Protein AF-A0A969KAF2-F1 (afdb_monomer)

Sequence (336 aa):
MNLVQVQRLNNHKRRHAHVAPFLGKLGWVDHARLDTVAAVAASTLPPSPGPTLVVGLAEASLILAWQLSTHLLPMPDLCFTTREKGRHYQAYPFQEPHSHGPAHWVAVAPGRTYDRIVIIEDEVTTGTTITNLSLVLRDHANRFDILTLMDMRSKEHRATMEQIYAAHGLTMTFSALSHLPSPPAFFPPRCDGRRCLALDQTPNPHQRPPDAYAQVFRTLSHLWQRQRVGALYMIGECVDVPMAFCSSLCLEHRPPIQHVTLSPWVVDGLGVRTRVDFINHRNGVAGDPYYLYNWNHPASTQAVIVSDTSTCAVAEQVRLFLQEHEVEVTVLEVPL

Radius of gyration: 19.1 Å; Cα contacts (8 Å, |Δi|>4): 668; chains: 1; bounding box: 43×43×50 Å

Structure (mmCIF, N/CA/C/O backbone):
data_AF-A0A969KAF2-F1
#
_entry.id   AF-A0A969KAF2-F1
#
loop_
_atom_site.group_PDB
_atom_site.id
_atom_site.type_symbol
_atom_site.label_atom_id
_atom_site.label_alt_id
_atom_site.label_comp_id
_atom_site.label_asym_id
_atom_site.label_entity_id
_atom_site.label_seq_id
_atom_site.pdbx_PDB_ins_code
_atom_site.Cartn_x
_atom_site.Cartn_y
_atom_site.Cartn_z
_atom_site.occupancy
_atom_site.B_iso_or_equiv
_atom_site.auth_seq_id
_atom_site.auth_comp_id
_atom_site.auth_asym_id
_atom_site.auth_atom_id
_atom_site.pdbx_PDB_model_num
ATOM 1 N N . MET A 1 1 ? 11.046 13.081 9.896 1.00 74.38 1 MET A N 1
ATOM 2 C CA . MET A 1 1 ? 10.804 12.237 8.699 1.00 74.38 1 MET A CA 1
ATOM 3 C C . MET A 1 1 ? 10.751 13.124 7.457 1.00 74.38 1 MET A C 1
ATOM 5 O O . MET A 1 1 ? 9.949 14.044 7.449 1.00 74.38 1 MET A O 1
ATOM 9 N N . ASN A 1 2 ? 11.581 12.888 6.431 1.00 81.00 2 ASN A N 1
ATOM 10 C CA . ASN A 1 2 ? 11.577 13.724 5.216 1.00 81.00 2 ASN A CA 1
ATOM 11 C C . ASN A 1 2 ? 10.511 13.226 4.233 1.00 81.00 2 ASN A C 1
ATOM 13 O O . ASN A 1 2 ? 10.727 12.189 3.597 1.00 81.00 2 ASN A O 1
ATOM 17 N N . LEU A 1 3 ? 9.388 13.941 4.150 1.00 89.50 3 LEU A N 1
ATOM 18 C CA . LEU A 1 3 ? 8.372 13.780 3.109 1.00 89.50 3 LEU A CA 1
ATOM 19 C C . LEU A 1 3 ? 8.602 14.815 2.004 1.00 89.50 3 LEU A C 1
ATOM 21 O O . LEU A 1 3 ? 9.071 15.918 2.278 1.00 89.50 3 LEU A O 1
ATOM 25 N N . VAL A 1 4 ? 8.262 14.459 0.770 1.00 90.94 4 VAL A N 1
ATOM 26 C CA . VAL A 1 4 ? 8.349 15.350 -0.390 1.00 90.94 4 VAL A CA 1
ATOM 27 C C . VAL A 1 4 ? 6.953 15.860 -0.703 1.00 90.94 4 VAL A C 1
ATOM 29 O O . VAL A 1 4 ? 6.043 15.064 -0.933 1.00 90.94 4 VAL A O 1
ATOM 32 N N . GLN A 1 5 ? 6.775 17.179 -0.700 1.00 92.50 5 GLN A N 1
ATOM 33 C CA . GLN A 1 5 ? 5.541 17.783 -1.181 1.00 92.50 5 GLN A CA 1
ATOM 34 C C . GLN A 1 5 ? 5.504 17.675 -2.708 1.00 92.50 5 GLN A C 1
ATOM 36 O O . GLN A 1 5 ? 6.438 18.093 -3.383 1.00 92.50 5 GLN A O 1
ATOM 41 N N . VAL A 1 6 ? 4.422 17.119 -3.240 1.00 92.81 6 VAL A N 1
ATOM 42 C CA . VAL A 1 6 ? 4.166 16.981 -4.676 1.00 92.81 6 VAL A CA 1
ATOM 43 C C . VAL A 1 6 ? 2.837 17.635 -5.025 1.00 92.81 6 VAL A C 1
ATOM 45 O O . VAL A 1 6 ? 1.937 17.740 -4.185 1.00 92.81 6 VAL A O 1
ATOM 48 N N . GLN A 1 7 ? 2.685 18.053 -6.278 1.00 93.25 7 GLN A N 1
ATOM 49 C CA . GLN A 1 7 ? 1.420 18.565 -6.792 1.00 93.25 7 GLN A CA 1
ATOM 50 C C . GLN A 1 7 ? 0.648 17.454 -7.511 1.00 93.25 7 GLN A C 1
ATOM 52 O O . GLN A 1 7 ? 1.215 16.707 -8.305 1.00 93.25 7 GLN A O 1
ATOM 57 N N . ARG A 1 8 ? -0.657 17.346 -7.247 1.00 89.88 8 ARG A N 1
ATOM 58 C CA . ARG A 1 8 ? -1.556 16.422 -7.946 1.00 89.88 8 ARG A CA 1
ATOM 59 C C . ARG A 1 8 ? -2.016 17.026 -9.270 1.00 89.88 8 ARG A C 1
ATOM 61 O O . ARG A 1 8 ? -2.513 18.152 -9.310 1.00 89.88 8 ARG A O 1
ATOM 68 N N . LEU A 1 9 ? -1.910 16.247 -10.335 1.00 84.12 9 LEU A N 1
ATOM 69 C CA . LEU A 1 9 ? -2.553 16.510 -11.610 1.00 84.12 9 LEU A CA 1
ATOM 70 C C . LEU A 1 9 ? -4.069 16.312 -11.426 1.00 84.12 9 LEU A C 1
ATOM 72 O O . LEU A 1 9 ? -4.513 15.321 -10.854 1.00 84.12 9 LEU A O 1
ATOM 76 N N . ASN A 1 10 ? -4.867 17.277 -11.880 1.00 77.75 10 ASN A N 1
ATOM 77 C CA . ASN A 1 10 ? -6.334 17.203 -11.940 1.00 77.75 10 ASN A CA 1
ATOM 78 C C . ASN A 1 10 ? -7.103 17.078 -10.603 1.00 77.75 10 ASN A C 1
ATOM 80 O O . ASN A 1 10 ? -8.300 16.798 -10.623 1.00 77.75 10 ASN A O 1
ATOM 84 N N . ASN A 1 11 ? -6.495 17.351 -9.440 1.00 76.88 11 ASN A N 1
ATOM 85 C CA . ASN A 1 11 ? -7.218 17.388 -8.157 1.00 76.88 11 ASN A CA 1
ATOM 86 C C . ASN A 1 11 ? -7.354 18.818 -7.608 1.00 76.88 11 ASN A C 1
ATOM 88 O O . ASN A 1 11 ? -6.513 19.308 -6.852 1.00 76.88 11 ASN A O 1
ATOM 92 N N . HIS A 1 12 ? -8.447 19.498 -7.965 1.00 72.88 12 HIS A N 1
ATOM 93 C CA . HIS A 1 12 ? -8.698 20.872 -7.512 1.00 72.88 12 HIS A CA 1
ATOM 94 C C . HIS A 1 12 ? -8.977 20.983 -6.007 1.00 72.88 12 HIS A C 1
ATOM 96 O O . HIS A 1 12 ? -8.697 22.031 -5.426 1.00 72.88 12 HIS A O 1
ATOM 102 N N . LYS A 1 13 ? -9.504 19.919 -5.380 1.00 71.38 13 LYS A N 1
ATOM 103 C CA . LYS A 1 13 ? -9.849 19.892 -3.949 1.00 71.38 13 LYS A CA 1
ATOM 104 C C . LYS A 1 13 ? -8.617 19.694 -3.060 1.00 71.38 13 LYS A C 1
ATOM 106 O O . LYS A 1 13 ? -8.561 20.247 -1.968 1.00 71.38 13 LYS A O 1
ATOM 111 N N . ARG A 1 14 ? -7.627 18.929 -3.529 1.00 77.75 14 ARG A N 1
ATOM 112 C CA . ARG A 1 14 ? -6.375 18.622 -2.822 1.00 77.75 14 ARG A CA 1
ATOM 113 C C . ARG A 1 14 ? -5.208 18.720 -3.802 1.00 77.75 14 ARG A C 1
ATOM 115 O O . ARG A 1 14 ? -4.721 17.718 -4.314 1.00 77.75 14 ARG A O 1
ATOM 122 N N . ARG A 1 15 ? -4.774 19.955 -4.076 1.00 86.75 15 ARG A N 1
ATOM 123 C CA . ARG A 1 15 ? -3.715 20.238 -5.064 1.00 86.75 15 ARG A CA 1
ATOM 124 C C . ARG A 1 15 ? -2.348 19.687 -4.670 1.00 86.75 15 ARG A C 1
ATOM 126 O O . ARG A 1 15 ? -1.555 19.401 -5.555 1.00 86.75 15 ARG A O 1
ATOM 133 N N . HIS A 1 16 ? -2.075 19.544 -3.378 1.00 89.56 16 HIS A N 1
ATOM 134 C CA . HIS A 1 16 ? -0.793 19.065 -2.869 1.00 89.56 16 HIS A CA 1
ATOM 135 C C . HIS A 1 16 ? -0.966 17.758 -2.098 1.00 89.56 16 HIS A C 1
ATOM 137 O O . HIS A 1 16 ? -2.038 17.488 -1.556 1.00 89.56 16 HIS A O 1
ATOM 143 N N . ALA A 1 17 ? 0.094 16.962 -2.059 1.00 89.19 17 ALA A N 1
ATOM 144 C CA . ALA A 1 17 ? 0.220 15.785 -1.213 1.00 89.19 17 ALA A CA 1
ATOM 145 C C . ALA A 1 17 ? 1.657 15.666 -0.708 1.00 89.19 17 ALA A C 1
ATOM 147 O O . ALA A 1 17 ? 2.572 16.219 -1.314 1.00 89.19 17 ALA A O 1
ATOM 148 N N . HIS A 1 18 ? 1.854 14.909 0.362 1.00 90.75 18 HIS A N 1
ATOM 149 C CA . HIS A 1 18 ? 3.170 14.537 0.858 1.00 90.75 18 HIS A CA 1
ATOM 150 C C . HIS A 1 18 ? 3.434 13.068 0.556 1.00 90.75 18 HIS A C 1
ATOM 152 O O . HIS A 1 18 ? 2.701 12.192 1.001 1.00 90.75 18 HIS A O 1
ATOM 158 N N . VAL A 1 19 ? 4.502 12.791 -0.185 1.00 91.19 19 VAL A N 1
ATOM 159 C CA . VAL A 1 19 ? 4.907 11.428 -0.532 1.00 91.19 19 VAL A CA 1
ATOM 160 C C . VAL A 1 19 ? 6.170 11.075 0.236 1.00 91.19 19 VAL A C 1
ATOM 162 O O . VAL A 1 19 ? 7.131 11.844 0.277 1.00 91.19 19 VAL A O 1
ATOM 165 N N . ALA A 1 20 ? 6.182 9.892 0.844 1.00 92.44 20 ALA A N 1
ATOM 166 C CA . ALA A 1 20 ? 7.386 9.301 1.408 1.00 92.44 20 ALA A CA 1
ATOM 167 C C . ALA A 1 20 ? 8.232 8.669 0.286 1.00 92.44 20 ALA A C 1
ATOM 169 O O . ALA A 1 20 ? 7.808 7.665 -0.291 1.00 92.44 20 ALA A O 1
ATOM 170 N N . PRO A 1 21 ? 9.444 9.183 -0.010 1.00 91.31 21 PRO A N 1
ATOM 171 C CA . PRO A 1 21 ? 10.259 8.658 -1.111 1.00 91.31 21 PRO A CA 1
ATOM 172 C C . PRO A 1 21 ? 10.673 7.195 -0.921 1.00 91.31 21 PRO A C 1
ATOM 174 O O . PRO A 1 21 ? 10.869 6.484 -1.896 1.00 91.31 21 PRO A O 1
ATOM 177 N N . PHE A 1 22 ? 10.753 6.735 0.332 1.00 92.94 22 PHE A N 1
ATOM 178 C CA . PHE A 1 22 ? 11.136 5.365 0.678 1.00 92.94 22 PHE A CA 1
ATOM 179 C C . PHE A 1 22 ? 10.053 4.315 0.379 1.00 92.94 22 PHE A C 1
ATOM 181 O O . PHE A 1 22 ? 10.338 3.129 0.489 1.00 92.94 22 PHE A O 1
ATOM 188 N N . LEU A 1 23 ? 8.831 4.719 0.005 1.00 94.56 23 LEU A N 1
ATOM 189 C CA . LEU A 1 23 ? 7.723 3.810 -0.324 1.00 94.56 23 LEU A CA 1
ATOM 190 C C . LEU A 1 23 ? 7.688 3.401 -1.807 1.00 94.56 23 LEU A C 1
ATOM 192 O O . LEU A 1 23 ? 6.661 2.951 -2.300 1.00 94.56 23 LEU A O 1
ATOM 196 N N . GLY A 1 24 ? 8.764 3.602 -2.567 1.00 94.75 24 GLY A N 1
ATOM 197 C CA . GLY A 1 24 ? 8.845 3.091 -3.939 1.00 94.75 24 GLY A CA 1
ATOM 198 C C . GLY A 1 24 ? 8.038 3.872 -4.986 1.00 94.75 24 GLY A C 1
ATOM 199 O O . GLY A 1 24 ? 8.011 3.498 -6.152 1.00 94.75 24 GLY A O 1
ATOM 200 N N . LYS A 1 25 ? 7.353 4.950 -4.590 1.00 94.38 25 LYS A N 1
ATOM 201 C CA . LYS A 1 25 ? 6.507 5.767 -5.477 1.00 94.38 25 LYS A CA 1
ATOM 202 C C . LYS A 1 25 ? 7.307 6.733 -6.353 1.00 94.38 25 LYS A C 1
ATOM 204 O O . LYS A 1 25 ? 6.998 6.912 -7.523 1.00 94.38 25 LYS A O 1
ATOM 209 N N . LEU A 1 26 ? 8.342 7.352 -5.783 1.00 95.25 26 LEU A N 1
ATOM 210 C CA . LEU A 1 26 ? 9.199 8.344 -6.452 1.00 95.25 26 LEU A CA 1
ATOM 211 C C . LEU A 1 26 ? 10.589 7.789 -6.808 1.00 95.25 26 LEU A C 1
ATOM 213 O O . LEU A 1 26 ? 11.518 8.565 -7.029 1.00 95.25 26 LEU A O 1
ATOM 217 N N . GLY A 1 27 ? 10.750 6.466 -6.798 1.00 95.06 27 GLY A N 1
ATOM 218 C CA . GLY A 1 27 ? 12.021 5.770 -6.989 1.00 95.06 27 GLY A CA 1
ATOM 219 C C . GLY A 1 27 ? 11.982 4.386 -6.349 1.00 95.06 27 GLY A C 1
ATOM 220 O O . GLY A 1 27 ? 10.904 3.845 -6.130 1.00 95.06 27 GLY A O 1
ATOM 221 N N . TRP A 1 28 ? 13.141 3.823 -6.021 1.00 96.50 28 TRP A N 1
ATOM 222 C CA . TRP A 1 28 ? 13.226 2.538 -5.326 1.00 96.50 28 TRP A CA 1
ATOM 223 C C . TRP A 1 28 ? 12.722 2.624 -3.880 1.00 96.50 28 TRP A C 1
ATOM 225 O O . TRP A 1 28 ? 12.899 3.641 -3.206 1.00 96.50 28 TRP A O 1
ATOM 235 N N . VAL A 1 29 ? 12.132 1.538 -3.381 1.00 96.44 29 VAL A N 1
ATOM 236 C CA . VAL A 1 29 ? 11.888 1.348 -1.947 1.00 96.44 29 VAL A CA 1
ATOM 237 C C . VAL A 1 29 ? 13.227 1.381 -1.208 1.00 96.44 29 VAL A C 1
ATOM 239 O O . VAL A 1 29 ? 14.150 0.638 -1.538 1.00 96.44 29 VAL A O 1
ATOM 242 N N . ASP A 1 30 ? 13.320 2.220 -0.178 1.00 95.06 30 ASP A N 1
ATOM 243 C CA . ASP A 1 30 ? 14.441 2.208 0.764 1.00 95.06 30 ASP A CA 1
ATOM 244 C C . ASP A 1 30 ? 14.060 1.288 1.926 1.00 95.06 30 ASP A C 1
ATOM 246 O O . ASP A 1 30 ? 13.381 1.695 2.872 1.00 95.06 30 ASP A O 1
ATOM 250 N N . HIS A 1 31 ? 14.454 0.017 1.810 1.00 93.38 31 HIS A N 1
ATOM 251 C CA . HIS A 1 31 ? 14.077 -1.042 2.749 1.00 93.38 31 HIS A CA 1
ATOM 252 C C . HIS A 1 31 ? 14.540 -0.767 4.179 1.00 93.38 31 HIS A C 1
ATOM 254 O O . HIS A 1 31 ? 13.800 -1.044 5.118 1.00 93.38 31 HIS A O 1
ATOM 260 N N . ALA A 1 32 ? 15.741 -0.210 4.358 1.00 91.00 32 ALA A N 1
ATOM 261 C CA . ALA A 1 32 ? 16.295 0.066 5.682 1.00 91.00 32 ALA A CA 1
ATOM 262 C C . ALA A 1 32 ? 15.512 1.185 6.378 1.00 91.00 32 ALA A C 1
ATOM 264 O O . ALA A 1 32 ? 15.167 1.094 7.562 1.00 91.00 32 ALA A O 1
ATOM 265 N N . ARG A 1 33 ? 15.177 2.238 5.626 1.00 91.12 33 ARG A N 1
ATOM 266 C CA . ARG A 1 33 ? 14.356 3.331 6.138 1.00 91.12 33 ARG A CA 1
ATOM 267 C C . ARG A 1 33 ? 12.911 2.906 6.371 1.00 91.12 33 ARG A C 1
ATOM 269 O O . ARG A 1 33 ? 12.342 3.304 7.384 1.00 91.12 33 ARG A O 1
ATOM 276 N N . LEU A 1 34 ? 12.333 2.106 5.475 1.00 93.25 34 LEU A N 1
ATOM 277 C CA . LEU A 1 34 ? 11.001 1.525 5.643 1.00 93.25 34 LEU A CA 1
ATOM 278 C C . LEU A 1 34 ? 10.932 0.693 6.931 1.00 93.25 34 LEU A C 1
ATOM 280 O O . LEU A 1 34 ? 10.014 0.886 7.727 1.00 93.25 34 LEU A O 1
ATOM 284 N N . ASP A 1 35 ? 11.930 -0.159 7.173 1.00 91.06 35 ASP A N 1
ATOM 285 C CA . ASP A 1 35 ? 12.023 -0.972 8.387 1.00 91.06 35 ASP A CA 1
ATOM 286 C C . ASP A 1 35 ? 12.130 -0.113 9.654 1.00 91.06 35 ASP A C 1
ATOM 288 O O . ASP A 1 35 ? 11.365 -0.295 10.600 1.00 91.06 35 ASP A O 1
ATOM 292 N N . THR A 1 36 ? 12.999 0.902 9.631 1.00 89.62 36 THR A N 1
ATOM 293 C CA . THR A 1 36 ? 13.159 1.849 10.745 1.00 89.62 36 THR A CA 1
ATOM 294 C C . THR A 1 36 ? 11.851 2.581 11.057 1.00 89.62 36 THR A C 1
ATOM 296 O O . THR A 1 36 ? 11.458 2.694 12.217 1.00 89.62 36 THR A O 1
ATOM 299 N N . VAL A 1 37 ? 11.159 3.088 10.031 1.00 91.31 37 VAL A N 1
ATOM 300 C CA . VAL A 1 37 ? 9.888 3.809 10.203 1.00 91.31 37 VAL A CA 1
ATOM 301 C C . VAL A 1 37 ? 8.804 2.878 10.744 1.00 91.31 37 VAL A C 1
ATOM 303 O O . VAL A 1 37 ? 8.066 3.278 11.643 1.00 91.31 37 VAL A O 1
ATOM 306 N N . ALA A 1 38 ? 8.725 1.642 10.250 1.00 92.50 38 ALA A N 1
ATOM 307 C CA . ALA A 1 38 ? 7.765 0.653 10.727 1.00 92.50 38 ALA A CA 1
ATOM 308 C C . ALA A 1 38 ? 8.023 0.243 12.186 1.00 92.50 38 ALA A C 1
ATOM 310 O O . ALA A 1 38 ? 7.077 0.179 12.968 1.00 92.50 38 ALA A O 1
ATOM 311 N N . ALA A 1 39 ? 9.285 0.052 12.585 1.00 90.69 39 ALA A N 1
ATOM 312 C CA . ALA A 1 39 ? 9.655 -0.241 13.970 1.00 90.69 39 ALA A CA 1
ATOM 313 C C . ALA A 1 39 ? 9.265 0.903 14.924 1.00 90.69 39 ALA A C 1
ATOM 315 O O . ALA A 1 39 ? 8.691 0.672 15.991 1.00 90.69 39 ALA A O 1
ATOM 316 N N . VAL A 1 40 ? 9.516 2.154 14.520 1.00 90.56 40 VAL A N 1
ATOM 317 C CA . VAL A 1 40 ? 9.081 3.339 15.276 1.00 90.56 40 VAL A CA 1
ATOM 318 C C . VAL A 1 40 ? 7.559 3.379 15.375 1.00 90.56 40 VAL A C 1
ATOM 320 O O . VAL A 1 40 ? 7.028 3.533 16.473 1.00 90.56 40 VAL A O 1
ATOM 323 N N . ALA A 1 41 ? 6.849 3.185 14.264 1.00 92.56 41 ALA A N 1
ATOM 324 C CA . ALA A 1 41 ? 5.391 3.173 14.243 1.00 92.56 41 ALA A CA 1
ATOM 325 C C . ALA A 1 41 ? 4.812 2.088 15.164 1.00 92.56 41 ALA A C 1
ATOM 327 O O . ALA A 1 41 ? 3.928 2.378 15.970 1.00 92.56 41 ALA A O 1
ATOM 328 N N . ALA A 1 42 ? 5.373 0.876 15.133 1.00 92.81 42 ALA A N 1
ATOM 329 C CA . ALA A 1 42 ? 5.000 -0.211 16.034 1.00 92.81 42 ALA A CA 1
ATOM 330 C C . ALA A 1 42 ? 5.193 0.176 17.508 1.00 92.81 42 ALA A C 1
ATOM 332 O O . ALA A 1 42 ? 4.321 -0.095 18.328 1.00 92.81 42 ALA A O 1
ATOM 333 N N . SER A 1 43 ? 6.288 0.872 17.839 1.00 90.75 43 SER A N 1
ATOM 334 C CA . SER A 1 43 ? 6.567 1.321 19.211 1.00 90.75 43 SER A CA 1
ATOM 335 C C . SER A 1 43 ? 5.604 2.395 19.730 1.00 90.75 43 SER A C 1
ATOM 337 O O . SER A 1 43 ? 5.455 2.546 20.940 1.00 90.75 43 SER A O 1
ATOM 339 N N . THR A 1 44 ? 4.933 3.129 18.834 1.00 91.00 44 THR A N 1
ATOM 340 C CA . THR A 1 44 ? 3.927 4.134 19.219 1.00 91.00 44 THR A CA 1
ATOM 341 C C . THR A 1 44 ? 2.538 3.559 19.452 1.00 91.00 44 THR A C 1
ATOM 343 O O . THR A 1 44 ? 1.681 4.237 20.019 1.00 91.00 44 THR A O 1
ATOM 346 N N . LEU A 1 45 ? 2.293 2.321 19.021 1.00 92.00 45 LEU A N 1
ATOM 347 C CA . LEU A 1 45 ? 0.995 1.695 19.204 1.00 92.00 45 LEU A CA 1
ATOM 348 C C . LEU A 1 45 ? 0.817 1.290 20.671 1.00 92.00 45 LEU A C 1
ATOM 350 O O . LEU A 1 45 ? 1.683 0.604 21.221 1.00 92.00 45 LEU A O 1
ATOM 354 N N . PRO A 1 46 ? -0.316 1.628 21.311 1.00 90.62 46 PRO A N 1
ATOM 355 C CA . PRO A 1 46 ? -0.557 1.172 22.669 1.00 90.62 46 PRO A CA 1
ATOM 356 C C . PRO A 1 46 ? -0.661 -0.360 22.691 1.00 90.62 46 PRO A C 1
ATOM 358 O O . PRO A 1 46 ? -1.137 -0.953 21.716 1.00 90.62 46 PRO A O 1
ATOM 361 N N . PRO A 1 47 ? -0.272 -1.033 23.784 1.00 88.25 47 PRO A N 1
ATOM 362 C CA . PRO A 1 47 ? -0.375 -2.484 23.874 1.00 88.25 47 PRO A CA 1
ATOM 363 C C . PRO A 1 47 ? -1.824 -2.956 23.672 1.00 88.25 47 PRO A C 1
ATOM 365 O O . PRO A 1 47 ? -2.791 -2.244 23.967 1.00 88.25 47 PRO A O 1
ATOM 368 N N . SER A 1 48 ? -1.975 -4.166 23.141 1.00 88.69 48 SER A N 1
ATOM 369 C CA . SER A 1 48 ? -3.262 -4.837 22.960 1.00 88.69 48 SER A CA 1
ATOM 370 C C . SER A 1 48 ? -3.098 -6.305 23.361 1.00 88.69 48 SER A C 1
ATOM 372 O O . SER A 1 48 ? -2.140 -6.930 22.904 1.00 88.69 48 SER A O 1
ATOM 374 N N . PRO A 1 49 ? -3.948 -6.832 24.260 1.00 86.38 49 PRO A N 1
ATOM 375 C CA . PRO A 1 49 ? -3.772 -8.175 24.808 1.00 86.38 49 PRO A CA 1
ATOM 376 C C . PRO A 1 49 ? -4.238 -9.292 23.861 1.00 86.38 49 PRO A C 1
ATOM 378 O O . PRO A 1 49 ? -3.877 -10.447 24.080 1.00 86.38 49 PRO A O 1
ATOM 381 N N . GLY A 1 50 ? -5.007 -8.970 22.822 1.00 91.56 50 GLY A N 1
ATOM 382 C CA . GLY A 1 50 ? -5.598 -9.941 21.910 1.00 91.56 50 GLY A CA 1
ATOM 383 C C . GLY A 1 50 ? -5.372 -9.635 20.425 1.00 91.56 50 GLY A C 1
ATOM 384 O O . GLY A 1 50 ? -4.428 -8.930 20.049 1.00 91.56 50 GLY A O 1
ATOM 385 N N . PRO A 1 51 ? -6.192 -10.235 19.544 1.00 95.75 51 PRO A N 1
ATOM 386 C CA . PRO A 1 51 ? -5.955 -10.218 18.108 1.00 95.75 51 PRO A CA 1
ATOM 387 C C . PRO A 1 51 ? -6.030 -8.801 17.535 1.00 95.75 51 PRO A C 1
ATOM 389 O O . PRO A 1 51 ? -6.946 -8.038 17.830 1.00 95.75 51 PRO A O 1
ATOM 392 N N . THR A 1 52 ? -5.068 -8.471 16.675 1.00 97.19 52 THR A N 1
ATOM 393 C CA . THR A 1 52 ? -4.979 -7.186 15.973 1.00 97.19 52 THR A CA 1
ATOM 394 C C . THR A 1 52 ? -5.209 -7.404 14.481 1.00 97.19 52 THR A C 1
ATOM 396 O O . THR A 1 52 ? -4.620 -8.317 13.907 1.00 97.19 52 THR A O 1
ATOM 399 N N . LEU A 1 53 ? -6.012 -6.542 13.861 1.00 97.81 53 LEU A N 1
ATOM 400 C CA . LEU A 1 53 ? -6.077 -6.393 12.406 1.00 97.81 53 LEU A CA 1
ATOM 401 C C . LEU A 1 53 ? -5.308 -5.137 12.001 1.00 97.81 53 LEU A C 1
ATOM 403 O O . LEU A 1 53 ? -5.561 -4.069 12.550 1.00 97.81 53 LEU A O 1
ATOM 407 N N . VAL A 1 54 ? -4.405 -5.235 11.033 1.00 98.12 54 VAL A N 1
ATOM 408 C CA . VAL A 1 54 ? -3.784 -4.084 10.368 1.00 98.12 54 VAL A CA 1
ATOM 409 C C . VAL A 1 54 ? -4.473 -3.875 9.023 1.00 98.12 54 VAL A C 1
ATOM 411 O O . VAL A 1 54 ? -4.603 -4.815 8.243 1.00 98.12 54 VAL A O 1
ATOM 414 N N . VAL A 1 55 ? -4.898 -2.644 8.736 1.00 97.94 55 VAL A N 1
ATOM 415 C CA . VAL A 1 55 ? -5.543 -2.268 7.473 1.00 97.94 55 VAL A CA 1
ATOM 416 C C . VAL A 1 55 ? -4.715 -1.208 6.753 1.00 97.94 55 VAL A C 1
ATOM 418 O O . VAL A 1 55 ? -4.537 -0.100 7.262 1.00 97.94 55 VAL A O 1
ATOM 421 N N . GLY A 1 56 ? -4.224 -1.540 5.558 1.00 96.88 56 GLY A N 1
ATOM 422 C CA . GLY A 1 56 ? -3.597 -0.591 4.634 1.00 96.88 56 GLY A CA 1
ATOM 423 C C . GLY A 1 56 ? -4.603 -0.090 3.601 1.00 96.88 56 GLY A C 1
ATOM 424 O O . GLY A 1 56 ? -5.281 -0.894 2.963 1.00 96.88 56 GLY A O 1
ATOM 425 N N . LEU A 1 57 ? -4.708 1.224 3.416 1.00 94.06 57 LEU A N 1
ATOM 426 C CA . LEU A 1 57 ? -5.556 1.811 2.386 1.00 94.06 57 LEU A CA 1
ATOM 427 C C . LEU A 1 57 ? -4.877 1.779 1.014 1.00 94.06 57 LEU A C 1
ATOM 429 O O . LEU A 1 57 ? -3.748 2.253 0.834 1.00 94.06 57 LEU A O 1
ATOM 433 N N . ALA A 1 58 ? -5.600 1.256 0.019 1.00 91.31 58 ALA A N 1
ATOM 434 C CA . ALA A 1 58 ? -5.159 1.344 -1.360 1.00 91.31 58 ALA A CA 1
ATOM 435 C C . ALA A 1 58 ? -5.054 2.816 -1.785 1.00 91.31 58 ALA A C 1
ATOM 437 O O . ALA A 1 58 ? -5.932 3.636 -1.552 1.00 91.31 58 ALA A O 1
ATOM 438 N N . GLU A 1 59 ? -4.008 3.248 -2.467 1.00 87.12 59 GLU A N 1
ATOM 439 C CA . GLU A 1 59 ? -2.811 2.484 -2.834 1.00 87.12 59 GLU A CA 1
ATOM 440 C C . GLU A 1 59 ? -1.623 2.873 -1.932 1.00 87.12 59 GLU A C 1
ATOM 442 O O . GLU A 1 59 ? -0.544 2.292 -1.984 1.00 87.12 59 GLU A O 1
ATOM 447 N N . ALA A 1 60 ? -1.790 3.931 -1.138 1.00 83.00 60 ALA A N 1
ATOM 448 C CA . ALA A 1 60 ? -0.679 4.717 -0.640 1.00 83.00 60 ALA A CA 1
ATOM 449 C C . ALA A 1 60 ? 0.020 4.117 0.574 1.00 83.00 60 ALA A C 1
ATOM 451 O O . ALA A 1 60 ? 1.234 4.284 0.707 1.00 83.00 60 ALA A O 1
ATOM 452 N N . SER A 1 61 ? -0.710 3.392 1.416 1.00 93.06 61 SER A N 1
ATOM 453 C CA . SER A 1 61 ? -0.167 2.857 2.659 1.00 93.06 61 SER A CA 1
ATOM 454 C C . SER A 1 61 ? 0.073 1.350 2.635 1.00 93.06 61 SER A C 1
ATOM 456 O O . SER A 1 61 ? 0.534 0.815 3.639 1.00 93.06 61 SER A O 1
ATOM 458 N N . LEU A 1 62 ? -0.146 0.665 1.505 1.00 95.94 62 LEU A N 1
ATOM 459 C CA . LEU A 1 62 ? -0.024 -0.798 1.398 1.00 95.94 62 LEU A CA 1
ATOM 460 C C . LEU A 1 62 ? 1.354 -1.316 1.854 1.00 95.94 62 LEU A C 1
ATOM 462 O O . LEU A 1 62 ? 1.441 -2.191 2.713 1.00 95.94 62 LEU A O 1
ATOM 466 N N . ILE A 1 63 ? 2.440 -0.722 1.348 1.00 96.88 63 ILE A N 1
ATOM 467 C CA . ILE A 1 63 ? 3.824 -1.100 1.700 1.00 96.88 63 ILE A CA 1
ATOM 468 C C . ILE A 1 63 ? 4.111 -0.844 3.185 1.00 96.88 63 ILE A C 1
ATOM 470 O O . ILE A 1 63 ? 4.749 -1.658 3.851 1.00 96.88 63 ILE A O 1
ATOM 474 N N . LEU A 1 64 ? 3.639 0.288 3.716 1.00 95.88 64 LEU A N 1
ATOM 475 C CA . LEU A 1 64 ? 3.848 0.646 5.118 1.00 95.88 64 LEU A CA 1
ATOM 476 C C . LEU A 1 64 ? 3.045 -0.266 6.053 1.00 95.88 64 LEU A C 1
ATOM 478 O O . LEU A 1 64 ? 3.566 -0.680 7.082 1.00 95.88 64 LEU A O 1
ATOM 482 N N . ALA A 1 65 ? 1.807 -0.605 5.687 1.00 97.31 65 ALA A N 1
ATOM 483 C CA . ALA A 1 65 ? 0.962 -1.538 6.421 1.00 97.31 65 ALA A CA 1
ATOM 484 C C . ALA A 1 65 ? 1.565 -2.947 6.436 1.00 97.31 65 ALA A C 1
ATOM 486 O O . ALA A 1 65 ? 1.612 -3.573 7.496 1.00 97.31 65 ALA A O 1
ATOM 487 N N . TRP A 1 66 ? 2.104 -3.402 5.297 1.00 96.69 66 TRP A N 1
ATOM 488 C CA . TRP A 1 66 ? 2.878 -4.639 5.237 1.00 96.69 66 TRP A CA 1
ATOM 489 C C . TRP A 1 66 ? 4.045 -4.602 6.218 1.00 96.69 66 TRP A C 1
ATOM 491 O O . TRP A 1 66 ? 4.109 -5.439 7.115 1.00 96.69 66 TRP A O 1
ATOM 501 N N . GLN A 1 67 ? 4.941 -3.615 6.096 1.00 95.12 67 GLN A N 1
ATOM 502 C CA . GLN A 1 67 ? 6.131 -3.578 6.943 1.00 95.12 67 GLN A CA 1
ATOM 503 C C . GLN A 1 67 ? 5.767 -3.432 8.423 1.00 95.12 67 GLN A C 1
ATOM 505 O O . GLN A 1 67 ? 6.363 -4.091 9.264 1.00 95.12 67 GLN A O 1
ATOM 510 N N . LEU A 1 68 ? 4.769 -2.620 8.775 1.00 94.88 68 LEU A N 1
ATOM 511 C CA . LEU A 1 68 ? 4.315 -2.514 10.160 1.00 94.88 68 LEU A CA 1
ATOM 512 C C . LEU A 1 68 ? 3.871 -3.872 10.713 1.00 94.88 68 LEU A C 1
ATOM 514 O O . LEU A 1 68 ? 4.227 -4.208 11.840 1.00 94.88 68 LEU A O 1
ATOM 518 N N . SER A 1 69 ? 3.123 -4.657 9.930 1.00 94.81 69 SER A N 1
ATOM 519 C CA . SER A 1 69 ? 2.628 -5.965 10.373 1.00 94.81 69 SER A CA 1
ATOM 520 C C . SER A 1 69 ? 3.756 -6.916 10.783 1.00 94.81 69 SER A C 1
ATOM 522 O O . SER A 1 69 ? 3.593 -7.672 11.739 1.00 94.81 69 SER A O 1
ATOM 524 N N 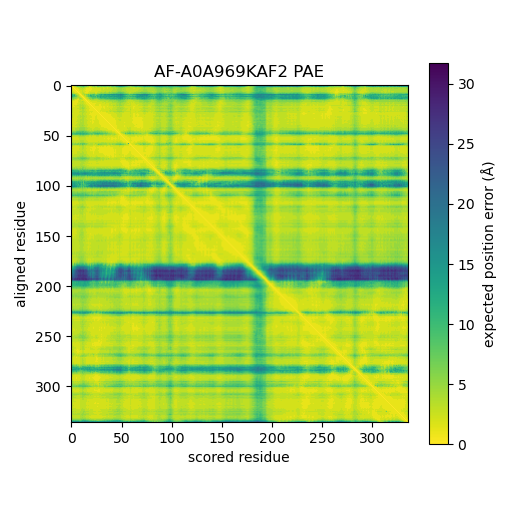. THR A 1 70 ? 4.932 -6.816 10.149 1.00 91.94 70 THR A N 1
ATOM 525 C CA . THR A 1 70 ? 6.093 -7.655 10.482 1.00 91.94 70 THR A CA 1
ATOM 526 C C . THR A 1 70 ? 6.769 -7.260 11.798 1.00 91.94 70 THR A C 1
ATOM 528 O O . THR A 1 70 ? 7.557 -8.039 12.328 1.00 91.94 70 THR A O 1
ATOM 531 N N . HIS A 1 71 ? 6.474 -6.072 12.338 1.00 90.56 71 HIS A N 1
ATOM 532 C CA . HIS A 1 71 ? 7.015 -5.565 13.609 1.00 90.56 71 HIS A CA 1
ATOM 533 C C . HIS A 1 71 ? 6.083 -5.778 14.808 1.00 90.56 71 HIS A C 1
ATOM 535 O O . HIS A 1 71 ? 6.485 -5.535 15.947 1.00 90.56 71 HIS A O 1
ATOM 541 N N . LEU A 1 72 ? 4.847 -6.232 14.587 1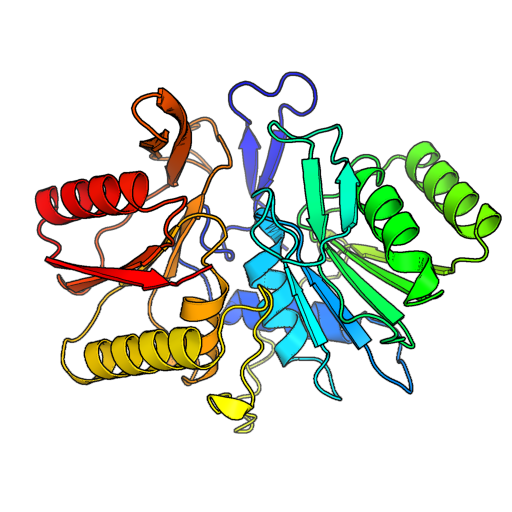.00 90.31 72 LEU A N 1
ATOM 542 C CA . LEU A 1 72 ? 3.875 -6.464 15.655 1.00 90.31 72 LEU A CA 1
ATOM 543 C C . LEU A 1 72 ? 3.911 -7.912 16.152 1.00 90.31 72 LEU A C 1
ATOM 545 O O . LEU A 1 72 ? 4.067 -8.858 15.380 1.00 90.31 72 LEU A O 1
ATOM 549 N N . LEU A 1 73 ? 3.767 -8.075 17.470 1.00 86.31 73 LEU A N 1
ATOM 550 C CA . LEU A 1 73 ? 3.729 -9.369 18.148 1.00 86.31 73 LEU A CA 1
ATOM 551 C C . LEU A 1 73 ? 2.523 -9.430 19.108 1.00 86.31 73 LEU A C 1
ATOM 553 O O . LEU A 1 73 ? 2.390 -8.523 19.933 1.00 86.31 73 LEU A O 1
ATOM 557 N N . PRO A 1 74 ? 1.681 -10.485 19.050 1.00 88.44 74 PRO A N 1
ATOM 558 C CA . PRO A 1 74 ? 1.673 -11.543 18.030 1.00 88.44 74 PRO A CA 1
ATOM 559 C C . PRO A 1 74 ? 1.422 -10.983 16.618 1.00 88.44 74 PRO A C 1
ATOM 561 O O . PRO A 1 74 ? 0.953 -9.854 16.474 1.00 88.44 74 PRO A O 1
ATOM 564 N N . MET A 1 75 ? 1.779 -11.759 15.587 1.00 89.06 75 MET A N 1
ATOM 565 C CA . MET A 1 75 ? 1.602 -11.339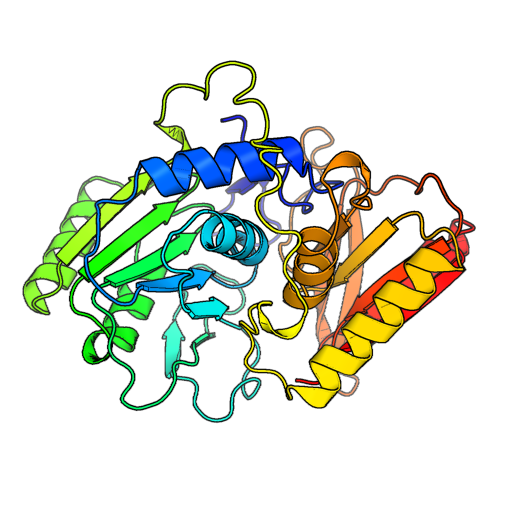 14.192 1.00 89.06 75 MET A CA 1
ATOM 566 C C . MET A 1 75 ? 0.118 -11.022 13.940 1.00 89.06 75 MET A C 1
ATOM 568 O O . MET A 1 75 ? -0.729 -11.850 14.288 1.00 89.06 75 MET A O 1
ATOM 572 N N . PRO A 1 76 ? -0.207 -9.837 13.402 1.00 94.06 76 PRO A N 1
ATOM 573 C CA . PRO A 1 76 ? -1.585 -9.427 13.197 1.00 94.06 76 PRO A CA 1
ATOM 574 C C . PRO A 1 76 ? -2.162 -10.068 11.933 1.00 94.06 76 PRO A C 1
ATOM 576 O O . PRO A 1 76 ? -1.425 -10.435 11.016 1.00 94.06 76 PRO A O 1
ATOM 579 N N . ASP A 1 77 ? -3.490 -10.102 11.845 1.00 95.44 77 ASP A N 1
ATOM 580 C CA . ASP A 1 77 ? -4.142 -10.251 10.546 1.00 95.44 77 ASP A CA 1
ATOM 581 C C . ASP A 1 77 ? -3.847 -8.971 9.738 1.00 95.44 77 ASP A C 1
ATOM 583 O O . ASP A 1 77 ? -3.851 -7.868 10.290 1.00 95.44 77 ASP A O 1
ATOM 587 N N . LEU A 1 78 ? -3.577 -9.091 8.438 1.00 96.19 78 LEU A N 1
ATOM 588 C CA . LEU A 1 78 ? -3.332 -7.952 7.548 1.00 96.19 78 LEU A CA 1
ATOM 589 C C . LEU A 1 78 ? -4.390 -7.938 6.450 1.00 96.19 78 LEU A C 1
ATOM 591 O O . LEU A 1 78 ? -4.657 -8.966 5.834 1.00 96.19 78 LEU A O 1
ATOM 595 N N . CYS A 1 79 ? -4.955 -6.768 6.183 1.00 95.44 79 CYS A N 1
ATOM 596 C CA . CYS A 1 79 ? -5.915 -6.546 5.114 1.00 95.44 79 CYS A CA 1
ATOM 597 C C . CYS A 1 79 ? -5.529 -5.300 4.318 1.00 95.44 79 CYS A C 1
ATOM 599 O O . CYS A 1 79 ? -5.175 -4.264 4.886 1.00 95.44 79 CYS A O 1
ATOM 601 N N . PHE A 1 80 ? -5.614 -5.388 2.996 1.00 95.50 80 PHE A N 1
ATOM 602 C CA . PHE A 1 80 ? -5.541 -4.227 2.122 1.00 95.50 80 PHE A CA 1
ATOM 603 C C . PHE A 1 80 ? -6.945 -3.864 1.660 1.00 95.50 80 PHE A C 1
ATOM 605 O O . PHE A 1 80 ? -7.726 -4.730 1.274 1.00 95.50 80 PHE A O 1
ATOM 612 N N . THR A 1 81 ? -7.278 -2.574 1.712 1.00 94.62 81 THR A N 1
ATOM 613 C CA . THR A 1 81 ? -8.459 -2.100 0.989 1.00 94.62 81 THR A CA 1
ATOM 614 C C . THR A 1 81 ? -8.156 -2.085 -0.502 1.00 94.62 81 THR A C 1
ATOM 616 O O . THR A 1 81 ? -6.994 -2.081 -0.906 1.00 94.62 81 THR A O 1
ATOM 619 N N . THR A 1 82 ? -9.199 -2.066 -1.319 1.00 91.62 82 THR A N 1
ATOM 620 C CA . THR A 1 82 ? -9.080 -2.050 -2.776 1.00 91.62 82 THR A CA 1
ATOM 621 C C . THR A 1 82 ? -10.048 -1.051 -3.391 1.00 91.62 82 THR A C 1
ATOM 623 O O . THR A 1 82 ? -11.125 -0.808 -2.840 1.00 91.62 82 THR A O 1
ATOM 626 N N . ARG A 1 83 ? -9.671 -0.469 -4.532 1.00 87.25 83 ARG A N 1
ATOM 627 C CA . ARG A 1 83 ? -10.567 0.294 -5.418 1.00 87.25 83 ARG A CA 1
ATOM 628 C C . ARG A 1 83 ? -11.225 -0.586 -6.483 1.00 87.25 83 ARG A C 1
ATOM 630 O O . ARG A 1 83 ? -12.086 -0.115 -7.224 1.00 87.25 83 ARG A O 1
ATOM 637 N N . GLU A 1 84 ? -10.856 -1.863 -6.559 1.00 83.81 84 GLU A N 1
ATOM 638 C CA . GLU A 1 84 ? -11.392 -2.800 -7.539 1.00 83.81 84 GLU A CA 1
ATOM 639 C C . GLU A 1 84 ? -12.649 -3.495 -7.016 1.00 83.81 84 GLU A C 1
ATOM 641 O O . GLU A 1 84 ? -12.619 -4.352 -6.125 1.00 83.81 84 GLU A O 1
ATOM 646 N N . LYS A 1 85 ? -13.793 -3.151 -7.613 1.00 78.69 85 LYS A N 1
ATOM 647 C CA . LYS A 1 85 ? -15.060 -3.814 -7.304 1.00 78.69 85 LYS A CA 1
ATOM 648 C C . LYS A 1 85 ? -14.974 -5.300 -7.658 1.00 78.69 85 LYS A C 1
ATOM 650 O O . LYS A 1 85 ? -14.658 -5.656 -8.787 1.00 78.69 85 LYS A O 1
ATOM 655 N N . GLY A 1 86 ? -15.360 -6.159 -6.716 1.00 72.94 86 GLY A N 1
ATOM 656 C CA . GLY A 1 86 ? -15.435 -7.605 -6.939 1.00 72.94 86 GLY A CA 1
ATOM 657 C C . GLY A 1 86 ? -14.115 -8.350 -6.747 1.00 72.94 86 GLY A C 1
ATOM 658 O O . GLY A 1 86 ? -14.101 -9.560 -6.934 1.00 72.94 86 GLY A O 1
ATOM 659 N N . ARG A 1 87 ? -13.042 -7.670 -6.314 1.00 76.81 87 ARG A N 1
ATOM 660 C CA . ARG A 1 87 ? -11.791 -8.335 -5.915 1.00 76.81 87 ARG A CA 1
ATOM 661 C C . ARG A 1 87 ? -11.975 -9.267 -4.713 1.00 76.81 87 ARG A C 1
ATOM 663 O O . ARG A 1 87 ? -11.292 -10.273 -4.617 1.00 76.81 87 ARG A O 1
ATOM 670 N N . HIS A 1 88 ? -12.914 -8.967 -3.817 1.00 73.69 88 HIS A N 1
ATOM 671 C CA . HIS A 1 88 ? -13.254 -9.860 -2.709 1.00 73.69 88 HIS A CA 1
ATOM 672 C C . HIS A 1 88 ? -14.715 -10.294 -2.792 1.00 73.69 88 HIS A C 1
ATOM 674 O O . HIS A 1 88 ? -15.604 -9.471 -3.025 1.00 73.69 88 HIS A O 1
ATOM 680 N N . TYR A 1 89 ? -14.968 -11.578 -2.526 1.00 63.47 89 TYR A N 1
ATOM 681 C CA . TYR A 1 89 ? -16.314 -12.161 -2.527 1.00 63.47 89 TYR A CA 1
ATOM 682 C C . TYR A 1 89 ? -17.228 -11.552 -1.444 1.00 63.47 89 TYR A C 1
ATOM 684 O O . TYR A 1 89 ? -18.438 -11.453 -1.632 1.00 63.47 89 TYR A O 1
ATOM 692 N N . GLN A 1 90 ? -16.652 -11.101 -0.323 1.00 74.88 90 GLN A N 1
ATOM 693 C CA . GLN A 1 90 ? -17.362 -10.516 0.822 1.00 74.88 90 GLN A CA 1
ATOM 694 C C . GLN A 1 90 ? -16.670 -9.235 1.298 1.00 74.88 90 GLN A C 1
ATOM 696 O O . GLN A 1 90 ? -16.099 -9.176 2.385 1.00 74.88 90 GLN A O 1
ATOM 701 N N . ALA A 1 91 ? -16.693 -8.207 0.450 1.00 85.25 91 ALA A N 1
ATOM 702 C CA . ALA A 1 91 ? -16.194 -6.890 0.816 1.00 85.25 91 ALA A CA 1
ATOM 703 C C . ALA A 1 91 ? -17.299 -5.942 1.279 1.00 85.25 91 ALA A C 1
ATOM 705 O O . ALA A 1 91 ? -18.367 -5.839 0.672 1.00 85.25 91 ALA A O 1
ATOM 706 N N . TYR A 1 92 ? -16.968 -5.153 2.291 1.00 87.88 92 TYR A N 1
ATOM 707 C CA . TYR A 1 92 ? -17.769 -4.035 2.743 1.00 87.88 92 TYR A CA 1
ATOM 708 C C . TYR A 1 92 ? -17.368 -2.763 1.983 1.00 87.88 92 TYR A C 1
ATOM 710 O O . TYR A 1 92 ? -16.184 -2.405 1.978 1.00 87.88 92 TYR A O 1
ATOM 718 N N . PRO A 1 93 ? -18.318 -2.071 1.329 1.00 92.12 93 PRO A N 1
ATOM 719 C CA . PRO A 1 93 ? -18.025 -0.829 0.635 1.00 92.12 93 PRO A CA 1
ATOM 720 C C . PRO A 1 93 ? -17.919 0.343 1.619 1.00 92.12 93 PRO A C 1
ATOM 722 O O . PRO A 1 93 ? -18.725 0.470 2.540 1.00 92.12 93 PRO A O 1
ATOM 725 N N . PHE A 1 94 ? -16.986 1.257 1.373 1.00 93.06 94 PHE A N 1
ATOM 726 C CA . PHE A 1 94 ? -16.917 2.561 2.033 1.00 93.06 94 PHE A CA 1
ATOM 727 C C . PHE A 1 94 ? -16.489 3.646 1.039 1.00 93.06 94 PHE A C 1
ATOM 729 O O . PHE A 1 94 ? -16.105 3.354 -0.093 1.00 93.06 94 PHE A O 1
ATOM 736 N N . GLN A 1 95 ? -16.616 4.912 1.439 1.00 88.38 95 GLN A N 1
ATOM 737 C CA . GLN A 1 95 ? -16.325 6.057 0.576 1.00 88.38 95 GLN A CA 1
ATOM 738 C C . GLN A 1 95 ? -15.052 6.793 1.013 1.00 88.38 95 GLN A C 1
ATOM 740 O O . GLN A 1 95 ? -14.887 7.099 2.197 1.00 88.38 95 GLN A O 1
ATOM 745 N N . GLU A 1 96 ? -14.218 7.155 0.039 1.00 81.00 96 GLU A N 1
ATOM 746 C CA . GLU A 1 96 ? -13.100 8.099 0.097 1.00 81.00 96 GLU A CA 1
ATOM 747 C C . GLU A 1 96 ? -13.482 9.363 -0.711 1.00 81.00 96 GLU A C 1
ATOM 749 O O . GLU A 1 96 ? -13.142 9.488 -1.887 1.00 81.00 96 GLU A O 1
ATOM 754 N N . PRO A 1 97 ? -14.189 10.351 -0.126 1.00 73.94 97 PRO A N 1
ATOM 755 C CA . PRO A 1 97 ? -14.784 11.464 -0.886 1.00 73.94 97 PRO A CA 1
ATOM 756 C C . PRO A 1 97 ? -13.776 12.413 -1.561 1.00 73.94 97 PRO A C 1
ATOM 758 O O . PRO A 1 97 ? -14.165 13.345 -2.272 1.00 73.94 97 PRO A O 1
ATOM 761 N N . HIS A 1 98 ? -12.486 12.231 -1.278 1.00 65.19 98 HIS A N 1
ATOM 762 C CA . HIS A 1 98 ? -11.398 13.114 -1.688 1.00 65.19 98 HIS A CA 1
ATOM 763 C C . HIS A 1 98 ? -10.476 12.499 -2.756 1.00 65.19 98 HIS A C 1
ATOM 765 O O . HIS A 1 98 ? -9.537 13.179 -3.186 1.00 65.19 98 HIS A O 1
ATOM 771 N N . SER A 1 99 ? -10.729 11.261 -3.196 1.00 62.38 99 SER A N 1
ATOM 772 C CA . SER A 1 99 ? -9.977 10.600 -4.268 1.00 62.38 99 SER A CA 1
ATOM 773 C C . SER A 1 99 ? -10.723 10.597 -5.605 1.00 62.38 99 SER A C 1
ATOM 775 O O . SER A 1 99 ? -11.898 10.954 -5.690 1.00 62.38 99 SER A O 1
ATOM 777 N N . HIS A 1 100 ? -10.001 10.246 -6.675 1.00 57.88 100 HIS A N 1
ATOM 778 C CA . HIS A 1 100 ? -10.554 10.130 -8.029 1.00 57.88 100 HIS A CA 1
ATOM 779 C C . HIS A 1 100 ? -11.472 8.904 -8.184 1.00 57.88 100 HIS A C 1
ATOM 781 O O . HIS A 1 100 ? -12.429 8.962 -8.950 1.00 57.88 100 HIS A O 1
ATOM 787 N N . GLY A 1 101 ? -11.229 7.840 -7.408 1.00 62.81 101 GLY A N 1
ATOM 788 C CA . GLY A 1 101 ? -12.080 6.656 -7.301 1.00 62.81 101 GLY A CA 1
ATOM 789 C C . GLY A 1 101 ? -12.619 6.532 -5.875 1.00 62.81 101 GLY A C 1
ATOM 790 O O . GLY A 1 101 ? -11.967 5.895 -5.052 1.00 62.81 101 GLY A O 1
ATOM 791 N N . PRO A 1 102 ? -13.771 7.149 -5.551 1.00 73.88 102 PRO A N 1
ATOM 792 C CA . PRO A 1 102 ? -14.212 7.303 -4.168 1.00 73.88 102 PRO A CA 1
ATOM 793 C C . PRO A 1 102 ? -14.720 6.002 -3.547 1.00 73.88 102 PRO A C 1
ATOM 795 O O . PRO A 1 102 ? -14.821 5.912 -2.330 1.00 73.88 102 PRO A O 1
ATOM 798 N N . ALA A 1 103 ? -15.058 4.990 -4.344 1.00 83.94 103 ALA A N 1
ATOM 799 C CA . ALA A 1 103 ? -15.511 3.714 -3.818 1.00 83.94 103 ALA A CA 1
ATOM 800 C C . ALA A 1 103 ? -14.313 2.838 -3.440 1.00 83.94 103 ALA A C 1
ATOM 802 O O . ALA A 1 103 ? -13.437 2.579 -4.261 1.00 83.94 103 ALA A O 1
ATOM 803 N N . HIS A 1 104 ? -14.311 2.377 -2.195 1.00 90.75 104 HIS A N 1
ATOM 804 C CA . HIS A 1 104 ? -13.350 1.417 -1.682 1.00 90.75 104 HIS A CA 1
ATOM 805 C C . HIS A 1 104 ? -14.063 0.209 -1.095 1.00 90.75 104 HIS A C 1
ATOM 807 O O . HIS A 1 104 ? -15.216 0.285 -0.667 1.00 90.75 104 HIS A O 1
ATOM 813 N N . TRP A 1 105 ? -13.331 -0.892 -1.029 1.00 92.94 105 TRP A N 1
ATOM 814 C CA . TRP A 1 105 ? -13.777 -2.162 -0.490 1.00 92.94 105 TRP A CA 1
ATOM 815 C C . TRP A 1 105 ? -12.757 -2.676 0.518 1.00 92.94 105 TRP A C 1
ATOM 817 O O . TRP A 1 105 ? -11.552 -2.561 0.307 1.00 92.94 105 TRP A O 1
ATOM 827 N N . VAL A 1 106 ? -13.243 -3.237 1.621 1.00 93.69 106 VAL A N 1
ATOM 828 C CA . VAL A 1 106 ? -12.428 -3.935 2.621 1.00 93.69 106 VAL A CA 1
ATOM 829 C C . VAL A 1 106 ? -13.045 -5.301 2.879 1.00 93.69 106 VAL A C 1
ATOM 831 O O . VAL A 1 106 ? -14.264 -5.403 3.009 1.00 93.69 106 VAL A O 1
ATOM 834 N N . ALA A 1 107 ? -12.231 -6.350 2.937 1.00 90.94 107 ALA A N 1
ATOM 835 C CA . ALA A 1 107 ? -12.699 -7.697 3.232 1.00 90.94 107 ALA A CA 1
ATOM 836 C C . ALA A 1 107 ? -12.108 -8.183 4.554 1.00 90.94 107 ALA A C 1
ATOM 838 O O . ALA A 1 107 ? -10.893 -8.235 4.732 1.00 90.94 107 ALA A O 1
ATOM 839 N N . VAL A 1 108 ? -12.988 -8.568 5.471 1.00 89.56 108 VAL A N 1
ATOM 840 C CA . VAL A 1 108 ? -12.639 -9.154 6.767 1.00 89.56 108 VAL A CA 1
ATOM 841 C C . VAL A 1 108 ? -13.428 -10.445 6.911 1.00 89.56 108 VAL A C 1
ATOM 843 O O . VAL A 1 108 ? -14.582 -10.513 6.490 1.00 89.56 108 VAL A O 1
ATOM 846 N N . ALA A 1 109 ? -12.801 -11.481 7.470 1.00 86.00 109 ALA A N 1
ATOM 847 C CA . ALA A 1 109 ? -13.455 -12.769 7.660 1.00 86.00 109 ALA A CA 1
ATOM 848 C C . ALA A 1 109 ? -14.748 -12.604 8.493 1.00 86.00 109 ALA A C 1
ATOM 850 O O . ALA A 1 109 ? -14.703 -12.005 9.576 1.00 86.00 109 ALA A O 1
ATOM 851 N N . PRO A 1 110 ? -15.900 -13.129 8.034 1.00 83.38 110 PRO A N 1
ATOM 852 C CA . PRO A 1 110 ? -17.149 -13.027 8.780 1.00 83.38 110 PRO A CA 1
ATOM 853 C C . PRO A 1 110 ? -17.025 -13.599 10.196 1.00 83.38 110 PRO A C 1
ATOM 855 O O . PRO A 1 110 ? -16.452 -14.667 10.399 1.00 83.38 110 PRO A O 1
ATOM 858 N N . GLY A 1 111 ? -17.568 -12.885 11.185 1.00 86.31 111 GLY A N 1
ATOM 859 C CA . GLY A 1 111 ? -17.551 -13.302 12.593 1.00 86.31 111 GLY A CA 1
ATOM 860 C C . GLY A 1 111 ? -16.193 -13.182 13.293 1.00 86.31 111 GLY A C 1
ATOM 861 O O . GLY A 1 111 ? -16.113 -13.409 14.500 1.00 86.31 111 GLY A O 1
ATOM 862 N N . ARG A 1 112 ? -15.126 -12.797 12.582 1.00 93.69 112 ARG A N 1
ATOM 863 C CA . ARG A 1 112 ? -13.821 -12.541 13.189 1.00 93.69 112 ARG A CA 1
ATOM 864 C C . ARG A 1 112 ? -13.852 -11.217 13.950 1.00 93.69 112 ARG A C 1
ATOM 866 O O . ARG A 1 112 ? -14.067 -10.169 13.350 1.00 93.69 112 ARG A O 1
ATOM 873 N N . THR A 1 113 ? -13.603 -11.266 15.253 1.00 96.31 113 THR A N 1
ATOM 874 C CA . THR A 1 113 ? -13.450 -10.081 16.104 1.00 96.31 113 THR A CA 1
ATOM 875 C C . THR A 1 113 ? -11.987 -9.845 16.465 1.00 96.31 113 THR A C 1
ATOM 877 O O . THR A 1 113 ? -11.174 -10.779 16.511 1.00 96.31 113 THR A O 1
ATOM 880 N N . TYR A 1 114 ? -11.672 -8.578 16.717 1.00 97.31 114 TYR A N 1
ATOM 881 C CA . TYR A 1 114 ? -10.353 -8.077 17.059 1.00 97.31 114 TYR A CA 1
ATOM 882 C C . TYR A 1 114 ? -10.425 -7.219 18.319 1.00 97.31 114 TYR A C 1
ATOM 884 O O . TYR A 1 114 ? -11.368 -6.454 18.513 1.00 97.31 114 TYR A O 1
ATOM 892 N N . ASP A 1 115 ? -9.381 -7.291 19.140 1.00 97.31 115 ASP A N 1
ATOM 893 C CA . ASP A 1 115 ? -9.199 -6.377 20.269 1.00 97.31 115 ASP A CA 1
ATOM 894 C C . ASP A 1 115 ? -8.938 -4.950 19.787 1.00 97.31 115 ASP A C 1
ATOM 896 O O . ASP A 1 115 ? -9.243 -3.980 20.481 1.00 97.31 115 A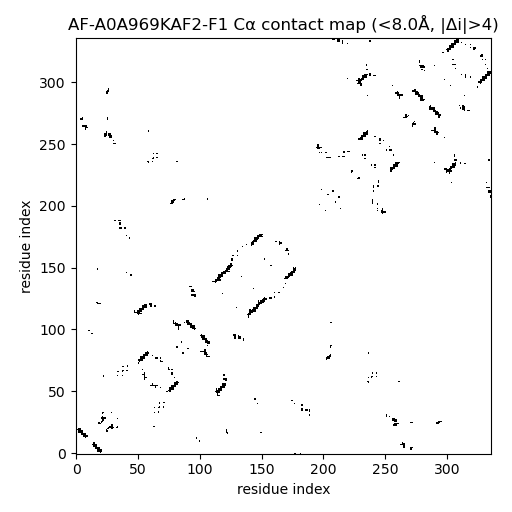SP A O 1
ATOM 900 N N . ARG A 1 116 ? -8.327 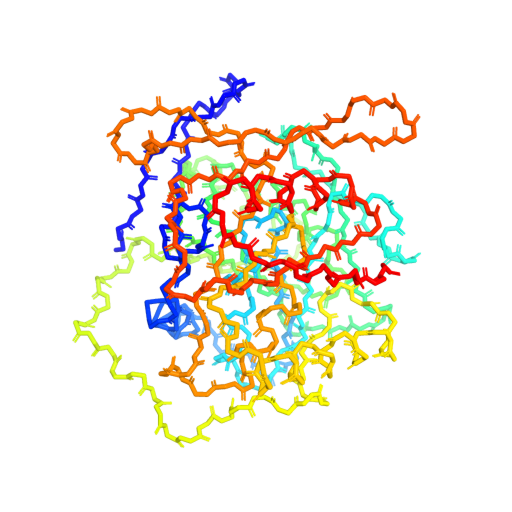-4.821 18.603 1.00 97.31 116 ARG A N 1
ATOM 901 C CA . ARG A 1 116 ? -8.113 -3.545 17.929 1.00 97.31 116 ARG A CA 1
ATOM 902 C C . ARG A 1 116 ? -7.971 -3.696 16.422 1.00 97.31 116 ARG A C 1
ATOM 904 O O . ARG A 1 116 ? -7.499 -4.719 15.919 1.00 97.31 116 ARG A O 1
ATOM 911 N N . ILE A 1 117 ? -8.257 -2.604 15.727 1.00 98.44 117 ILE A N 1
ATOM 912 C CA . ILE A 1 117 ? -7.936 -2.426 14.314 1.00 98.44 117 ILE A CA 1
ATOM 913 C C . ILE A 1 117 ? -6.947 -1.269 14.188 1.00 98.44 117 ILE A C 1
ATOM 915 O O . ILE A 1 117 ? -7.207 -0.160 14.651 1.00 98.44 117 ILE A O 1
ATOM 919 N N . VAL A 1 118 ? -5.802 -1.523 13.564 1.00 98.44 118 VAL A N 1
ATOM 920 C CA . VAL A 1 118 ? -4.796 -0.512 13.253 1.00 98.44 118 VAL A CA 1
ATOM 921 C C . VAL A 1 118 ? -4.981 -0.069 11.805 1.00 98.44 118 VAL A C 1
ATOM 923 O O . VAL A 1 118 ? -4.821 -0.879 10.897 1.00 98.44 118 VAL A O 1
ATOM 926 N N . ILE A 1 119 ? -5.304 1.202 11.569 1.00 98.31 119 ILE A N 1
ATOM 927 C CA . ILE A 1 119 ? -5.505 1.751 10.218 1.00 98.31 119 ILE A CA 1
ATOM 928 C C . ILE A 1 119 ? -4.294 2.593 9.831 1.00 98.31 119 ILE A C 1
ATOM 930 O O . ILE A 1 119 ? -3.921 3.509 10.566 1.00 98.31 119 ILE A O 1
ATOM 934 N N . ILE A 1 120 ? -3.702 2.299 8.671 1.00 96.75 120 ILE A N 1
ATOM 935 C CA . ILE A 1 120 ? -2.521 2.997 8.155 1.00 96.75 120 ILE A CA 1
ATOM 936 C C . ILE A 1 120 ? -2.900 3.864 6.964 1.00 96.75 120 ILE A C 1
ATOM 938 O O . ILE A 1 120 ? -3.483 3.377 5.997 1.00 96.75 120 ILE A O 1
ATOM 942 N N . GLU A 1 121 ? -2.484 5.124 6.991 1.00 92.81 121 GLU A N 1
ATOM 943 C CA . GLU A 1 121 ? -2.594 6.053 5.865 1.00 92.81 121 GLU A CA 1
ATOM 944 C C . GLU A 1 121 ? -1.282 6.831 5.673 1.00 92.81 121 GLU A C 1
ATOM 946 O O . GLU A 1 121 ? -0.475 6.938 6.596 1.00 92.81 121 GLU A O 1
ATOM 951 N N . ASP A 1 122 ? -1.020 7.361 4.479 1.00 90.31 122 ASP A N 1
ATOM 952 C CA . ASP A 1 122 ? 0.125 8.254 4.278 1.00 90.31 122 ASP A CA 1
ATOM 953 C C . ASP A 1 122 ? -0.148 9.671 4.821 1.00 90.31 122 ASP A C 1
ATOM 955 O O . ASP A 1 122 ? 0.623 10.203 5.619 1.00 90.31 122 ASP A O 1
ATOM 959 N N . GLU A 1 123 ? -1.266 10.284 4.447 1.00 91.06 123 GLU A N 1
ATOM 960 C CA . GLU A 1 123 ? -1.633 11.646 4.818 1.00 91.06 123 GLU A CA 1
ATOM 961 C C . GLU A 1 123 ? -3.133 11.757 5.110 1.00 91.06 123 GLU A C 1
ATOM 963 O O . GLU A 1 123 ? -3.982 11.502 4.251 1.00 91.06 123 GLU A O 1
ATOM 968 N N . VAL A 1 124 ? -3.465 12.276 6.295 1.00 92.62 124 VAL A N 1
ATOM 969 C CA . VAL A 1 124 ? -4.848 12.486 6.743 1.00 92.62 124 VAL A CA 1
ATOM 970 C C . VAL A 1 124 ? -5.190 13.973 6.735 1.00 92.62 124 VAL A C 1
ATOM 972 O O . VAL A 1 124 ? -4.542 14.761 7.414 1.00 92.62 124 VAL A O 1
ATOM 975 N N . THR A 1 125 ? -6.240 14.363 6.008 1.00 92.06 125 THR A N 1
ATOM 976 C CA . THR A 1 125 ? -6.679 15.770 5.887 1.00 92.06 125 THR A CA 1
ATOM 977 C C . THR A 1 125 ? -7.967 16.072 6.647 1.00 92.06 125 THR A C 1
ATOM 979 O O . THR A 1 125 ? -8.003 16.974 7.475 1.00 92.06 125 THR A O 1
ATOM 982 N N . THR A 1 126 ? -9.043 15.333 6.384 1.00 92.88 126 THR A N 1
ATOM 983 C CA . THR A 1 126 ? -10.339 15.483 7.074 1.00 92.88 126 THR A CA 1
ATOM 984 C C . THR A 1 126 ? -10.587 14.363 8.078 1.00 92.88 126 THR A C 1
ATOM 986 O O . THR A 1 126 ? -11.329 14.545 9.034 1.00 92.88 126 THR A O 1
ATOM 989 N N . GLY A 1 127 ? -9.956 13.202 7.880 1.00 94.75 127 GLY A N 1
ATOM 990 C CA . GLY A 1 127 ? -10.249 11.976 8.626 1.00 94.75 127 GLY A CA 1
ATOM 991 C C . GLY A 1 127 ? -11.461 11.203 8.098 1.00 94.75 127 GLY A C 1
ATOM 992 O O . GLY A 1 127 ? -11.643 10.058 8.492 1.00 94.75 127 GLY A O 1
ATOM 993 N N . THR A 1 128 ? -12.238 11.759 7.157 1.00 94.75 128 THR A N 1
ATOM 994 C CA . THR A 1 128 ? -13.498 11.165 6.677 1.00 94.75 128 THR A CA 1
ATOM 995 C C . THR A 1 128 ? -13.333 9.743 6.146 1.00 94.75 128 THR A C 1
ATOM 997 O O . THR A 1 128 ? -14.133 8.878 6.479 1.00 94.75 128 THR A O 1
ATOM 1000 N N . THR A 1 129 ? -12.286 9.473 5.365 1.00 94.00 129 THR A N 1
ATOM 1001 C CA . THR A 1 129 ? -12.008 8.129 4.833 1.00 94.00 129 THR A CA 1
ATOM 1002 C C . THR A 1 129 ? -11.816 7.105 5.952 1.00 94.00 129 THR A C 1
ATOM 1004 O O . THR A 1 129 ? -12.412 6.031 5.926 1.00 94.00 129 THR A O 1
ATOM 1007 N N . ILE A 1 130 ? -11.032 7.466 6.970 1.00 96.56 130 ILE A N 1
ATOM 1008 C CA . ILE A 1 130 ? -10.722 6.606 8.117 1.00 96.56 130 ILE A CA 1
ATOM 1009 C C . ILE A 1 130 ? -11.960 6.412 8.989 1.00 96.56 130 ILE A C 1
ATOM 1011 O O . ILE A 1 130 ? -12.234 5.296 9.428 1.00 96.56 130 ILE A O 1
ATOM 1015 N N . THR A 1 131 ? -12.740 7.473 9.200 1.00 97.44 131 THR A N 1
ATOM 1016 C CA . THR A 1 131 ? -14.024 7.396 9.896 1.00 97.44 131 THR A CA 1
ATOM 1017 C C . THR A 1 131 ? -14.974 6.443 9.178 1.00 97.44 131 THR A C 1
ATOM 1019 O O . THR A 1 131 ? -15.494 5.529 9.807 1.00 97.44 131 THR A O 1
ATOM 1022 N N . ASN A 1 132 ? -15.155 6.591 7.863 1.00 97.06 132 ASN A N 1
ATOM 1023 C CA . ASN A 1 132 ? -16.034 5.728 7.074 1.00 97.06 132 ASN A CA 1
ATOM 1024 C C . ASN A 1 132 ? -15.602 4.259 7.144 1.00 97.06 132 ASN A C 1
ATOM 1026 O O . ASN A 1 132 ? -16.439 3.387 7.368 1.00 97.06 132 ASN A O 1
ATOM 1030 N N . LEU A 1 133 ? -14.301 3.991 7.004 1.00 97.06 133 LEU A N 1
ATOM 1031 C CA . LEU A 1 133 ? -13.742 2.649 7.149 1.00 97.06 133 LEU A CA 1
ATOM 1032 C C . LEU A 1 133 ? -13.996 2.077 8.552 1.00 97.06 133 LEU A C 1
ATOM 1034 O O . LEU A 1 133 ? -14.440 0.941 8.688 1.00 97.06 133 LEU A O 1
ATOM 1038 N N . SER A 1 134 ? -13.777 2.868 9.600 1.00 97.88 134 SER A N 1
ATOM 1039 C CA . SER A 1 134 ? -13.969 2.418 10.985 1.00 97.88 134 SER A CA 1
ATOM 1040 C C . SER A 1 134 ? -15.433 2.129 11.299 1.00 97.88 134 SER A C 1
ATOM 1042 O O . SER A 1 134 ? -15.737 1.142 11.959 1.00 97.88 134 SER A O 1
ATOM 1044 N N . LEU A 1 135 ? -16.358 2.934 10.768 1.00 97.00 135 LEU A N 1
ATOM 1045 C CA . LEU A 1 135 ? -17.792 2.676 10.892 1.00 97.00 135 LEU A CA 1
ATOM 1046 C C . LEU A 1 135 ? -18.208 1.392 10.179 1.00 97.00 135 LEU A C 1
ATOM 1048 O O . LEU A 1 135 ? -19.106 0.710 10.662 1.00 97.00 135 LEU A O 1
ATOM 1052 N N . VAL A 1 136 ? -17.579 1.058 9.054 1.00 96.06 136 VAL A N 1
ATOM 1053 C CA . VAL A 1 136 ? -17.801 -0.214 8.359 1.00 96.06 136 VAL A CA 1
ATOM 1054 C C . VAL A 1 136 ? -17.249 -1.397 9.157 1.00 96.06 136 VAL A C 1
ATOM 1056 O O . VAL A 1 136 ? -17.874 -2.451 9.194 1.00 96.06 136 VAL A O 1
ATOM 1059 N N . LEU A 1 137 ? -16.124 -1.214 9.847 1.00 96.88 137 LEU A N 1
ATOM 1060 C CA . LEU A 1 137 ? -15.459 -2.260 10.627 1.00 96.88 137 LEU A CA 1
ATOM 1061 C C . LEU A 1 137 ? -15.891 -2.326 12.104 1.00 96.88 137 LEU A C 1
ATOM 1063 O O . LEU A 1 137 ? -15.327 -3.104 12.872 1.00 96.88 137 LEU A O 1
ATOM 1067 N N . ARG A 1 138 ? -16.886 -1.535 12.521 1.00 96.19 138 ARG A N 1
ATOM 1068 C CA . ARG A 1 138 ? -17.296 -1.393 13.932 1.00 96.19 138 ARG A CA 1
ATOM 1069 C C . ARG A 1 138 ? -17.787 -2.687 14.589 1.00 96.19 138 ARG A C 1
ATOM 1071 O O . ARG A 1 138 ? -17.671 -2.834 15.799 1.00 96.19 138 ARG A O 1
ATOM 1078 N N . ASP A 1 139 ? -18.305 -3.625 13.798 1.00 95.06 139 ASP A N 1
ATOM 1079 C CA . ASP A 1 139 ? -18.775 -4.923 14.298 1.00 95.06 139 ASP A CA 1
ATOM 1080 C C . ASP A 1 139 ? -17.606 -5.905 14.526 1.00 95.06 139 ASP A C 1
ATOM 1082 O O . ASP A 1 139 ? -17.775 -6.951 15.151 1.00 95.06 139 ASP A O 1
ATOM 1086 N N . HIS A 1 140 ? -16.403 -5.559 14.050 1.00 96.69 140 HIS A N 1
ATOM 1087 C CA . HIS A 1 140 ? -15.186 -6.354 14.201 1.00 96.69 140 HIS A CA 1
ATOM 1088 C C . HIS A 1 140 ? -14.285 -5.861 15.339 1.00 96.69 140 HIS A C 1
ATOM 1090 O O . HIS A 1 140 ? -13.534 -6.666 15.887 1.00 96.69 140 HIS A O 1
ATOM 1096 N N . ALA A 1 141 ? -14.343 -4.576 15.708 1.00 97.00 141 ALA A N 1
ATOM 1097 C CA . ALA A 1 141 ? -13.656 -4.022 16.876 1.00 97.00 141 ALA A CA 1
ATOM 1098 C C . ALA A 1 141 ? -14.272 -2.689 17.323 1.00 97.00 141 ALA A C 1
ATOM 1100 O O . ALA A 1 141 ? -14.767 -1.911 16.509 1.00 97.00 141 ALA A O 1
ATOM 1101 N N . ASN A 1 142 ? -14.140 -2.377 18.614 1.00 97.38 142 ASN A N 1
ATOM 1102 C CA . ASN A 1 142 ? -14.506 -1.075 19.182 1.00 97.38 142 ASN A CA 1
ATOM 1103 C C . ASN A 1 142 ? -13.304 -0.128 19.369 1.00 97.38 142 ASN A C 1
ATOM 1105 O O . ASN A 1 142 ? -13.491 1.048 19.680 1.00 97.38 142 ASN A O 1
ATOM 1109 N N . ARG A 1 143 ? -12.072 -0.622 19.204 1.00 97.69 143 ARG A N 1
ATOM 1110 C CA . ARG A 1 143 ? -10.835 0.145 19.366 1.00 97.69 143 ARG A CA 1
ATOM 1111 C C . ARG A 1 143 ? -10.096 0.265 18.044 1.00 97.69 143 ARG A C 1
ATOM 1113 O O . ARG A 1 143 ? -9.752 -0.739 17.420 1.00 97.69 143 ARG A O 1
ATOM 1120 N N . PHE A 1 144 ? -9.783 1.501 17.677 1.00 98.44 144 PHE A N 1
ATOM 1121 C CA . PHE A 1 144 ? -9.038 1.830 16.472 1.00 98.44 144 PHE A CA 1
ATOM 1122 C C . PHE A 1 144 ? -7.765 2.592 16.824 1.00 98.44 144 PHE A C 1
ATOM 1124 O O . PHE A 1 144 ? -7.809 3.615 17.502 1.00 98.44 144 PHE A O 1
ATOM 1131 N N . ASP A 1 145 ? -6.625 2.122 16.334 1.00 97.88 145 ASP A N 1
ATOM 1132 C CA . ASP A 1 145 ? -5.362 2.847 16.427 1.00 97.88 145 ASP A CA 1
ATOM 1133 C C . ASP A 1 145 ? -4.991 3.333 15.016 1.00 97.88 145 ASP A C 1
ATOM 1135 O O . ASP A 1 145 ? -4.792 2.544 14.098 1.00 97.88 145 ASP A O 1
ATOM 1139 N N . ILE A 1 146 ? -4.933 4.642 14.805 1.00 97.69 146 ILE A N 1
ATOM 1140 C CA . ILE A 1 146 ? -4.672 5.233 13.492 1.00 97.69 146 ILE A CA 1
ATOM 1141 C C . ILE A 1 146 ? -3.229 5.700 13.436 1.00 97.69 146 ILE A C 1
ATOM 1143 O O . ILE A 1 146 ? -2.802 6.515 14.259 1.00 97.69 146 ILE A O 1
ATOM 1147 N N . LEU A 1 147 ? -2.503 5.226 12.430 1.00 96.50 147 LEU A N 1
ATOM 1148 C CA . LEU A 1 147 ? -1.150 5.664 12.125 1.00 96.50 147 LEU A CA 1
ATOM 1149 C C . LEU A 1 147 ? -1.134 6.375 10.779 1.00 96.50 147 LEU A C 1
ATOM 1151 O O . LEU A 1 147 ? -1.599 5.845 9.772 1.00 96.50 147 LEU A O 1
ATOM 1155 N N . THR A 1 148 ? -0.553 7.569 10.763 1.00 95.38 148 THR A N 1
ATOM 1156 C CA . THR A 1 148 ? -0.332 8.327 9.533 1.00 95.38 148 THR A CA 1
ATOM 1157 C C . THR A 1 148 ? 1.099 8.823 9.433 1.00 95.38 148 THR A C 1
ATOM 1159 O O . THR A 1 148 ? 1.723 9.125 10.455 1.00 95.38 148 THR A O 1
ATOM 1162 N N . LEU A 1 149 ? 1.628 8.967 8.217 1.00 93.31 149 LEU A N 1
ATOM 1163 C CA . LEU A 1 149 ? 2.894 9.678 8.042 1.00 93.31 149 LEU A CA 1
ATOM 1164 C C . LEU A 1 149 ? 2.718 11.176 8.302 1.00 93.31 149 LEU A C 1
ATOM 1166 O O . LEU A 1 149 ? 3.623 11.793 8.858 1.00 93.31 149 LEU A O 1
ATOM 1170 N N . MET A 1 150 ? 1.565 11.749 7.952 1.00 92.00 150 MET A N 1
ATOM 1171 C CA . MET A 1 150 ? 1.263 13.170 8.124 1.00 92.00 150 MET A CA 1
ATOM 1172 C C . MET A 1 150 ? -0.188 13.395 8.579 1.00 92.00 150 MET A C 1
ATOM 1174 O O . MET A 1 150 ? -1.127 12.862 7.986 1.00 92.00 150 MET A O 1
ATOM 1178 N N . ASP A 1 151 ? -0.385 14.214 9.616 1.00 93.69 151 ASP A N 1
ATOM 1179 C CA . ASP A 1 151 ? -1.711 14.680 10.049 1.00 93.69 151 ASP A CA 1
ATOM 1180 C C . ASP A 1 151 ? -1.891 16.157 9.715 1.00 93.69 151 ASP A C 1
ATOM 1182 O O . ASP A 1 151 ? -1.273 17.027 10.323 1.00 93.69 151 ASP A O 1
ATOM 1186 N N . MET A 1 152 ? -2.770 16.427 8.759 1.00 92.62 152 MET A N 1
ATOM 1187 C CA . MET A 1 152 ? -3.138 17.766 8.309 1.00 92.62 152 MET A CA 1
ATOM 1188 C C . MET A 1 152 ? -4.546 18.164 8.765 1.00 92.62 152 MET A C 1
ATOM 1190 O O . MET A 1 152 ? -5.087 19.161 8.284 1.00 92.62 152 MET A O 1
ATOM 1194 N N . ARG A 1 153 ? -5.173 17.396 9.668 1.00 94.00 153 ARG A N 1
ATOM 1195 C CA . ARG A 1 153 ? -6.498 17.740 10.192 1.00 94.00 153 ARG A CA 1
ATOM 1196 C C . ARG A 1 153 ? -6.459 19.037 10.985 1.00 94.00 153 ARG A C 1
ATOM 1198 O O . ARG A 1 153 ? -5.604 19.233 11.850 1.00 94.00 153 ARG A O 1
ATOM 1205 N N . SER A 1 154 ? -7.449 19.890 10.732 1.00 96.00 154 SER A N 1
ATOM 1206 C CA . SER A 1 154 ? -7.735 21.034 11.590 1.00 96.00 154 SER A CA 1
ATOM 1207 C C . SER A 1 154 ? -8.293 20.566 12.940 1.00 96.00 154 SER A C 1
ATOM 1209 O O . SER A 1 154 ? -8.652 19.396 13.119 1.00 96.00 154 SER A O 1
ATOM 1211 N N . LYS A 1 155 ? -8.397 21.485 13.906 1.00 96.81 155 LYS A N 1
ATOM 1212 C CA . LYS A 1 155 ? -9.013 21.184 15.208 1.00 96.81 155 LYS A CA 1
ATOM 1213 C C . LYS A 1 155 ? -10.472 20.750 15.047 1.00 96.81 155 LYS A C 1
ATOM 1215 O O . LYS A 1 155 ? -10.912 19.833 15.729 1.00 96.81 155 LYS A O 1
ATOM 1220 N N . GLU A 1 156 ? -11.1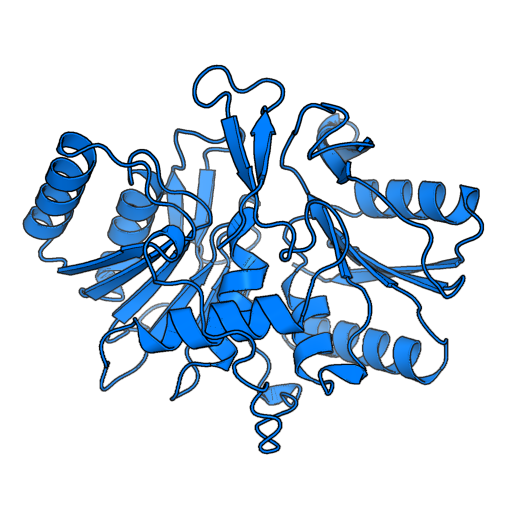86 21.353 14.103 1.00 97.62 156 GLU A N 1
ATOM 1221 C CA . GLU A 1 156 ? -12.585 21.059 13.792 1.00 97.62 156 GLU A CA 1
ATOM 1222 C C . GLU A 1 156 ? -12.736 19.654 13.198 1.00 97.62 156 GLU A C 1
ATOM 1224 O O . GLU A 1 156 ? -13.610 18.900 13.622 1.00 97.62 156 GLU A O 1
ATOM 1229 N N . HIS A 1 157 ? -11.855 19.258 12.270 1.00 97.12 157 HIS A N 1
ATOM 1230 C CA . HIS A 1 157 ? -11.841 17.893 11.731 1.00 97.12 157 HIS A CA 1
ATOM 1231 C C . HIS A 1 157 ? -11.539 16.850 12.816 1.00 97.12 157 HIS A C 1
ATOM 1233 O O . HIS A 1 157 ? -12.178 15.800 12.852 1.00 97.12 157 HIS A O 1
ATOM 1239 N N . ARG A 1 158 ? -10.602 17.143 13.730 1.00 97.38 158 ARG A N 1
ATOM 1240 C CA . ARG A 1 158 ? -10.301 16.267 14.876 1.00 97.38 158 ARG A CA 1
ATOM 1241 C C . ARG A 1 158 ? -11.511 16.112 15.796 1.00 97.38 158 ARG A C 1
ATOM 1243 O O . ARG A 1 158 ? -11.924 14.985 16.043 1.00 97.38 158 ARG A O 1
ATOM 1250 N N . ALA A 1 159 ? -12.127 17.223 16.201 1.00 97.69 159 ALA A N 1
ATOM 1251 C CA . ALA A 1 159 ? -13.316 17.215 17.051 1.00 97.69 159 ALA A CA 1
ATOM 1252 C C . ALA A 1 159 ? -14.497 16.484 16.391 1.00 97.69 159 ALA A C 1
ATOM 1254 O O . ALA A 1 159 ? -15.184 15.704 17.044 1.00 97.69 159 ALA A O 1
ATOM 1255 N N . THR A 1 160 ? -14.705 16.682 15.086 1.00 97.75 160 THR A N 1
ATOM 1256 C CA . THR A 1 160 ? -15.751 15.979 14.323 1.00 97.75 160 THR A CA 1
ATOM 1257 C C . THR A 1 160 ? -15.517 14.470 14.337 1.00 97.75 160 THR A C 1
ATOM 1259 O O . THR A 1 160 ? -16.436 13.696 14.592 1.00 97.75 160 THR A O 1
ATOM 1262 N N . MET A 1 161 ? -14.277 14.036 14.096 1.00 97.38 161 MET A N 1
ATOM 1263 C CA . MET A 1 161 ? -13.916 12.622 14.135 1.00 97.38 161 MET A CA 1
ATOM 1264 C C . MET A 1 161 ? -14.132 12.025 15.533 1.00 97.38 161 MET A C 1
ATOM 1266 O O . MET A 1 161 ? -14.759 10.978 15.649 1.00 97.38 161 MET A O 1
ATOM 1270 N N . GLU A 1 162 ? -13.686 12.706 16.590 1.00 97.69 162 GLU A N 1
ATOM 1271 C CA . GLU A 1 162 ? -13.885 12.282 17.984 1.00 97.69 162 GLU A CA 1
ATOM 1272 C C . GLU A 1 162 ? -15.372 12.151 18.346 1.00 97.69 162 GLU A C 1
ATOM 1274 O O . GLU A 1 162 ? -15.774 11.148 18.936 1.00 97.69 162 GLU A O 1
ATOM 1279 N N . GLN A 1 163 ? -16.205 13.114 17.937 1.00 98.06 163 GLN A N 1
ATOM 1280 C CA . GLN A 1 163 ? -17.656 13.072 18.148 1.00 98.06 163 GLN A CA 1
ATOM 1281 C C . GLN A 1 163 ? -18.307 11.871 17.459 1.00 98.06 163 GLN A C 1
ATOM 1283 O O . GLN A 1 163 ? -19.145 11.205 18.067 1.00 98.06 163 GLN A O 1
ATOM 1288 N N . ILE A 1 164 ? -17.914 11.564 16.217 1.00 98.00 164 ILE A N 1
ATOM 1289 C CA . ILE A 1 164 ? -18.442 10.403 15.489 1.00 98.00 164 ILE A CA 1
ATOM 1290 C C . ILE A 1 164 ? -18.041 9.103 16.196 1.00 98.00 164 ILE A C 1
ATOM 1292 O O . ILE A 1 164 ? -18.892 8.245 16.413 1.00 98.00 164 ILE A O 1
ATOM 1296 N N . TYR A 1 165 ? -16.780 8.956 16.609 1.00 98.31 165 TYR A N 1
ATOM 1297 C CA . TYR A 1 165 ? -16.345 7.756 17.332 1.00 98.31 165 TYR A CA 1
ATOM 1298 C C . TYR A 1 165 ? -17.111 7.587 18.648 1.00 98.31 165 TYR A C 1
ATOM 1300 O O . TYR A 1 165 ? -17.651 6.510 18.900 1.00 98.31 165 TYR A O 1
ATOM 1308 N N . ALA A 1 166 ? -17.254 8.658 19.432 1.00 97.88 166 ALA A N 1
ATOM 1309 C CA . ALA A 1 166 ? -18.007 8.633 20.683 1.00 97.88 166 ALA A CA 1
ATOM 1310 C C . ALA A 1 166 ? -19.487 8.263 20.472 1.00 97.88 166 ALA A C 1
ATOM 1312 O O . ALA A 1 166 ? -20.017 7.424 21.201 1.00 97.88 166 ALA A O 1
ATOM 1313 N N . ALA A 1 167 ? -20.142 8.824 19.447 1.00 98.12 167 ALA A N 1
ATOM 1314 C CA . ALA A 1 167 ? -21.540 8.533 19.118 1.00 98.12 167 ALA A CA 1
ATOM 1315 C C . ALA A 1 167 ? -21.786 7.060 18.743 1.00 98.12 167 ALA A C 1
ATOM 1317 O O . ALA A 1 167 ? -22.897 6.559 18.910 1.00 98.12 167 ALA A O 1
ATOM 1318 N N . HIS A 1 168 ? -20.753 6.361 18.267 1.00 98.06 168 HIS A N 1
ATOM 1319 C CA . HIS A 1 168 ? -20.802 4.943 17.916 1.00 98.06 168 HIS A CA 1
ATOM 1320 C C . HIS A 1 168 ? -20.169 4.022 18.974 1.00 98.06 168 HIS A C 1
ATOM 1322 O O . HIS A 1 168 ? -20.019 2.829 18.722 1.00 98.06 168 HIS A O 1
ATOM 1328 N N . GLY A 1 169 ? -19.799 4.546 20.150 1.00 97.94 169 GLY A N 1
ATOM 1329 C CA . GLY A 1 169 ? -19.160 3.758 21.210 1.00 97.94 169 GLY A CA 1
ATOM 1330 C C . GLY A 1 169 ? -17.772 3.228 20.833 1.00 97.94 169 GLY A C 1
ATOM 1331 O O . GLY A 1 169 ? -17.329 2.215 21.374 1.00 97.94 169 GLY A O 1
ATOM 1332 N N . LEU A 1 170 ? -17.098 3.889 19.890 1.00 98.31 170 LEU A N 1
ATOM 1333 C CA . LEU A 1 170 ? -15.768 3.532 19.413 1.00 98.31 170 LEU A CA 1
ATOM 1334 C C . LEU A 1 170 ? -14.706 4.358 20.138 1.00 98.31 170 LEU A C 1
ATOM 1336 O O . LEU A 1 170 ? -14.916 5.517 20.496 1.00 98.31 170 LEU A O 1
ATOM 1340 N N . THR A 1 171 ? -13.525 3.775 20.298 1.00 97.69 171 THR A N 1
ATOM 1341 C CA . THR A 1 171 ? -12.340 4.442 20.841 1.00 97.69 171 THR A CA 1
ATOM 1342 C C . THR A 1 171 ? -11.279 4.579 19.763 1.00 97.69 171 THR A C 1
ATOM 1344 O O . THR A 1 171 ? -11.154 3.726 18.880 1.00 97.69 171 THR A O 1
ATOM 1347 N N . MET A 1 172 ? -10.526 5.675 19.825 1.00 96.69 172 MET A N 1
ATOM 1348 C CA . MET A 1 172 ? -9.534 6.020 18.820 1.00 96.69 172 MET A CA 1
ATOM 1349 C C . MET A 1 172 ? -8.244 6.513 19.467 1.00 96.69 172 MET A C 1
ATOM 1351 O O . MET A 1 172 ? -8.267 7.483 20.223 1.00 96.69 172 MET A O 1
ATOM 1355 N N . THR A 1 173 ? -7.118 5.917 19.087 1.00 96.06 173 THR A N 1
ATOM 1356 C CA . THR A 1 173 ? -5.793 6.530 19.240 1.00 96.06 173 THR A CA 1
ATOM 1357 C C . THR A 1 173 ? -5.356 7.065 17.885 1.00 96.06 173 THR A C 1
ATOM 1359 O O . THR A 1 173 ? -5.562 6.405 16.871 1.00 96.06 173 THR A O 1
ATOM 1362 N N . PHE A 1 174 ? -4.725 8.236 17.840 1.00 95.31 174 PHE A N 1
ATOM 1363 C CA . PHE A 1 174 ? -4.207 8.797 16.594 1.00 95.31 174 PHE A CA 1
ATOM 1364 C C . PHE A 1 174 ? -2.735 9.174 16.749 1.00 95.31 174 PHE A C 1
ATOM 1366 O O . PHE A 1 174 ? -2.385 9.945 17.640 1.00 95.31 174 PHE A O 1
ATOM 1373 N N . SER A 1 175 ? -1.881 8.660 15.867 1.00 93.62 175 SER A N 1
ATOM 1374 C CA . SER A 1 175 ? -0.434 8.876 15.889 1.00 93.62 175 SER A CA 1
ATOM 1375 C C . SER A 1 175 ? 0.078 9.309 14.516 1.00 93.62 175 SER A C 1
ATOM 1377 O O . SER A 1 175 ? -0.093 8.614 13.516 1.00 93.62 175 SER A O 1
ATOM 1379 N N . ALA A 1 176 ? 0.721 10.477 14.472 1.00 93.00 176 ALA A N 1
ATOM 1380 C CA . ALA A 1 176 ? 1.343 11.023 13.270 1.00 93.00 176 ALA A CA 1
ATOM 1381 C C . ALA A 1 176 ? 2.867 10.893 13.362 1.00 93.00 176 ALA A C 1
ATOM 1383 O O . ALA A 1 176 ? 3.500 11.519 14.215 1.00 93.00 176 ALA A O 1
ATOM 1384 N N . LEU A 1 177 ? 3.463 10.104 12.469 1.00 89.94 177 LEU A N 1
ATOM 1385 C CA . LEU A 1 177 ? 4.898 9.810 12.496 1.00 89.94 177 LEU A CA 1
ATOM 1386 C C . LEU A 1 177 ? 5.757 11.030 12.126 1.00 89.94 177 LEU A C 1
ATOM 1388 O O . LEU A 1 177 ? 6.924 11.094 12.506 1.00 89.94 177 LEU A O 1
ATOM 1392 N N . SER A 1 178 ? 5.198 12.025 11.427 1.00 84.31 178 SER A N 1
ATOM 1393 C CA . SER A 1 178 ? 5.873 13.301 11.149 1.00 84.31 178 SER A CA 1
ATOM 1394 C C . SER A 1 178 ? 6.199 14.107 12.406 1.00 84.31 178 SER A C 1
ATOM 1396 O O . SER A 1 178 ? 7.140 14.897 12.372 1.00 84.31 178 SER A O 1
ATOM 1398 N N . HIS A 1 179 ? 5.447 13.917 13.495 1.00 78.00 179 HIS A N 1
ATOM 1399 C CA . HIS A 1 179 ? 5.636 14.638 14.758 1.00 78.00 179 HIS A CA 1
ATOM 1400 C C . HIS A 1 179 ? 6.587 13.928 15.717 1.00 78.00 179 HIS A C 1
ATOM 1402 O O . HIS A 1 179 ? 6.954 14.492 16.748 1.00 78.00 179 HIS A O 1
ATOM 1408 N N . LEU A 1 180 ? 6.975 12.694 15.402 1.00 71.25 180 LEU A N 1
ATOM 1409 C CA . LEU A 1 180 ? 7.945 11.985 16.211 1.00 71.25 180 LEU A CA 1
ATOM 1410 C C . LEU A 1 180 ? 9.326 12.614 16.002 1.00 71.25 180 LEU A C 1
ATOM 1412 O O . LEU A 1 180 ? 9.658 12.998 14.871 1.00 71.25 180 LEU A O 1
ATOM 1416 N N . PRO A 1 181 ? 10.141 12.722 17.070 1.00 63.59 181 PRO A N 1
ATOM 1417 C CA . PRO A 1 181 ? 11.536 13.094 16.907 1.00 63.59 181 PRO A CA 1
ATOM 1418 C C . PRO A 1 181 ? 12.151 12.173 15.857 1.00 63.59 181 PRO A C 1
ATOM 1420 O O . PRO A 1 181 ? 11.798 10.991 15.783 1.00 63.59 181 PRO A O 1
ATOM 1423 N N . SER A 1 182 ? 13.026 12.727 15.010 1.00 59.09 182 SER A N 1
ATOM 1424 C CA . SER A 1 182 ? 13.738 11.924 14.019 1.00 59.09 182 SER A CA 1
ATOM 1425 C C . SER A 1 182 ? 14.253 10.667 14.714 1.00 59.09 182 SER A C 1
ATOM 1427 O O . SER A 1 182 ? 14.882 10.812 15.769 1.00 59.09 182 SER A O 1
ATOM 1429 N N . PRO A 1 183 ? 13.956 9.461 14.188 1.00 56.34 183 PRO A N 1
ATOM 1430 C CA . PRO A 1 183 ? 14.509 8.256 14.774 1.00 56.34 183 PRO A CA 1
ATOM 1431 C C . PRO A 1 183 ? 16.014 8.468 14.931 1.00 56.34 183 PRO A C 1
ATOM 1433 O O . PRO A 1 183 ? 16.610 9.097 14.041 1.00 56.34 183 PRO A O 1
ATOM 1436 N N . PRO A 1 184 ? 16.620 8.032 16.052 1.00 50.78 184 PRO A N 1
ATOM 1437 C CA . PRO A 1 184 ? 18.062 8.136 16.213 1.00 50.78 184 PRO A CA 1
ATOM 1438 C C . PRO A 1 184 ? 18.716 7.623 14.934 1.00 50.78 184 PRO A C 1
ATOM 1440 O O . PRO A 1 184 ? 18.222 6.663 14.333 1.00 50.78 184 PRO A O 1
ATOM 1443 N N . ALA A 1 185 ? 19.751 8.332 14.473 1.00 47.09 185 ALA A N 1
ATOM 1444 C CA . ALA A 1 185 ? 20.479 7.966 13.270 1.00 47.09 185 ALA A CA 1
ATOM 1445 C C . ALA A 1 185 ? 20.866 6.495 13.416 1.00 47.09 185 ALA A C 1
ATOM 1447 O O . ALA A 1 185 ? 21.710 6.173 14.244 1.00 47.09 185 ALA A O 1
ATOM 1448 N N . PHE A 1 186 ? 20.182 5.626 12.668 1.00 42.97 186 PHE A N 1
ATOM 1449 C CA . PHE A 1 186 ? 20.277 4.179 12.805 1.00 42.97 186 PHE A CA 1
ATOM 1450 C C . PHE A 1 186 ? 19.686 3.635 14.128 1.00 42.97 186 PHE A C 1
ATOM 1452 O O . PHE A 1 186 ? 20.369 3.495 15.140 1.00 42.97 186 PHE A O 1
ATOM 1459 N N . PHE A 1 187 ? 18.423 3.192 14.098 1.00 44.03 187 PHE A N 1
ATOM 1460 C CA . PHE A 1 187 ? 18.147 1.926 14.777 1.00 44.03 187 PHE A CA 1
ATOM 1461 C C . PHE A 1 187 ? 18.864 0.886 13.920 1.00 44.03 187 PHE A C 1
ATOM 1463 O O . PHE A 1 187 ? 18.498 0.773 12.746 1.00 44.03 187 PHE A O 1
ATOM 1470 N N . PRO A 1 188 ? 19.905 0.186 14.414 1.00 41.69 188 PRO A N 1
ATOM 1471 C CA . PRO A 1 188 ? 20.420 -0.934 13.654 1.00 41.69 188 PRO A CA 1
ATOM 1472 C C . PRO A 1 188 ? 19.219 -1.818 13.336 1.00 41.69 188 PRO A C 1
ATOM 1474 O O . PRO A 1 188 ? 18.441 -2.091 14.264 1.00 41.69 188 PRO A O 1
ATOM 1477 N N . PRO A 1 189 ? 19.015 -2.208 12.059 1.00 45.53 189 PRO A N 1
ATOM 1478 C CA . PRO A 1 189 ? 18.029 -3.227 11.769 1.00 45.53 189 PRO A CA 1
ATOM 1479 C C . PRO A 1 189 ? 18.332 -4.336 12.761 1.00 45.53 189 PRO A C 1
ATOM 1481 O O . PRO A 1 189 ? 19.495 -4.734 12.919 1.00 45.53 189 PRO A O 1
ATOM 1484 N N . ARG A 1 190 ? 17.329 -4.756 13.530 1.00 43.09 190 ARG A N 1
ATOM 1485 C CA . ARG A 1 190 ? 17.491 -5.960 14.328 1.00 43.09 190 ARG A CA 1
ATOM 1486 C C . ARG A 1 190 ? 17.597 -7.099 13.317 1.00 43.09 190 ARG A C 1
ATOM 1488 O O . ARG A 1 190 ? 16.636 -7.800 13.053 1.00 43.09 190 ARG A O 1
ATOM 1495 N N . CYS A 1 191 ? 18.786 -7.299 12.758 1.00 42.62 191 CYS A N 1
ATOM 1496 C CA . CYS A 1 191 ? 19.235 -8.581 12.255 1.00 42.62 191 CYS A CA 1
ATOM 1497 C C . CYS A 1 191 ? 19.525 -9.457 13.480 1.00 42.62 191 CYS A C 1
ATOM 1499 O O . CYS A 1 191 ? 20.613 -9.993 13.636 1.00 42.62 191 CYS A O 1
ATOM 1501 N N . ASP A 1 192 ? 18.561 -9.594 14.390 1.00 44.03 192 ASP A N 1
ATOM 1502 C CA . ASP A 1 192 ? 18.605 -10.581 15.466 1.00 44.03 192 ASP A CA 1
ATOM 1503 C C . ASP A 1 192 ? 18.156 -11.960 14.947 1.00 44.03 192 ASP A C 1
ATOM 1505 O O . ASP A 1 192 ? 17.695 -12.807 15.709 1.00 44.03 192 ASP A O 1
ATOM 1509 N N . GLY A 1 193 ? 18.259 -12.188 13.630 1.00 45.06 193 GLY A N 1
ATOM 1510 C CA . GLY A 1 193 ? 17.747 -13.381 12.970 1.00 45.06 193 GLY A CA 1
ATOM 1511 C C . GLY A 1 193 ? 16.221 -13.492 13.007 1.00 45.06 193 GLY A C 1
ATOM 1512 O O . GLY A 1 193 ? 15.694 -14.554 12.669 1.00 45.06 193 GLY A O 1
ATOM 1513 N N . ARG A 1 194 ? 15.475 -12.445 13.406 1.00 47.56 194 ARG A N 1
ATOM 1514 C CA . ARG A 1 194 ? 14.009 -12.502 13.417 1.00 47.56 194 ARG A CA 1
ATOM 1515 C C . ARG A 1 194 ? 13.438 -12.404 12.007 1.00 47.56 194 ARG A C 1
ATOM 1517 O O . ARG A 1 194 ? 13.139 -11.342 11.483 1.00 47.56 194 ARG A O 1
ATOM 1524 N N . ARG A 1 195 ? 13.248 -13.621 11.492 1.00 57.44 195 ARG A N 1
ATOM 1525 C CA . ARG A 1 195 ? 12.264 -14.102 10.521 1.00 57.44 195 ARG A CA 1
ATOM 1526 C C . ARG A 1 195 ? 12.321 -13.434 9.155 1.00 57.44 195 ARG A C 1
ATOM 1528 O O . ARG A 1 195 ? 11.493 -12.596 8.818 1.00 57.44 195 ARG A O 1
ATOM 1535 N N . CYS A 1 196 ? 13.183 -13.997 8.307 1.00 66.25 196 CYS A N 1
ATOM 1536 C CA . CYS A 1 196 ? 12.712 -14.315 6.961 1.00 66.25 196 CYS A CA 1
ATOM 1537 C C . CYS A 1 196 ? 11.354 -15.017 7.121 1.00 66.25 196 CYS A C 1
ATOM 1539 O O . CYS A 1 196 ? 11.289 -16.074 7.758 1.00 66.25 196 CYS A O 1
ATOM 1541 N N . LEU A 1 197 ? 10.274 -14.384 6.666 1.00 68.56 197 LEU A N 1
ATOM 1542 C CA . LEU A 1 197 ? 8.952 -14.989 6.752 1.00 68.56 197 LEU A CA 1
ATOM 1543 C C . LEU A 1 197 ? 8.949 -16.224 5.860 1.00 68.56 197 LEU A C 1
ATOM 1545 O O . LEU A 1 197 ? 9.258 -16.149 4.670 1.00 68.56 197 LEU A O 1
ATOM 1549 N N . ALA A 1 198 ? 8.619 -17.368 6.453 1.00 74.44 198 ALA A N 1
ATOM 1550 C CA . ALA A 1 198 ? 8.305 -18.544 5.669 1.00 74.44 198 ALA A CA 1
ATOM 1551 C C . ALA A 1 198 ? 7.003 -18.293 4.886 1.00 74.44 198 ALA A C 1
ATOM 1553 O O . ALA A 1 198 ? 6.174 -17.459 5.265 1.00 74.44 198 ALA A O 1
ATOM 1554 N N . LEU A 1 199 ? 6.826 -18.991 3.765 1.00 72.81 199 LEU A N 1
ATOM 1555 C CA . LEU A 1 199 ? 5.677 -18.777 2.882 1.00 72.81 199 LEU A CA 1
ATOM 1556 C C . LEU A 1 199 ? 4.335 -19.021 3.596 1.00 72.81 199 LEU A C 1
ATOM 1558 O O . LEU A 1 199 ? 3.371 -18.306 3.356 1.00 72.81 199 LEU A O 1
ATOM 1562 N N . ASP A 1 200 ? 4.288 -19.986 4.512 1.00 75.69 200 ASP A N 1
ATOM 1563 C CA . ASP A 1 200 ? 3.128 -20.300 5.356 1.00 75.69 200 ASP A CA 1
ATOM 1564 C C . ASP A 1 200 ? 2.846 -19.240 6.437 1.00 75.69 200 ASP A C 1
ATOM 1566 O O . ASP A 1 200 ? 1.751 -19.196 6.991 1.00 75.69 200 ASP A O 1
ATOM 1570 N N . GLN A 1 201 ? 3.816 -18.368 6.718 1.00 77.06 201 GLN A N 1
ATOM 1571 C CA . GLN A 1 201 ? 3.709 -17.237 7.647 1.00 77.06 201 GLN A CA 1
ATOM 1572 C C . GLN A 1 201 ? 3.482 -15.904 6.926 1.00 77.06 201 GLN A C 1
ATOM 1574 O O . GLN A 1 201 ? 3.436 -14.853 7.563 1.00 77.06 201 GLN A O 1
ATOM 1579 N N . THR A 1 202 ? 3.403 -15.923 5.598 1.00 82.31 202 THR A N 1
ATOM 1580 C CA . THR A 1 202 ? 3.280 -14.716 4.788 1.00 82.31 202 THR A CA 1
ATOM 1581 C C . THR A 1 202 ? 1.821 -14.256 4.759 1.00 82.31 202 THR A C 1
ATOM 1583 O O . THR A 1 202 ? 0.952 -15.037 4.365 1.00 82.31 202 THR A O 1
ATOM 1586 N N . PRO A 1 203 ? 1.524 -12.994 5.120 1.00 87.75 203 PRO A N 1
ATOM 1587 C CA . PRO A 1 203 ? 0.173 -12.461 5.014 1.00 87.75 203 PRO A CA 1
ATOM 1588 C C . PRO A 1 203 ? -0.368 -12.515 3.578 1.00 87.75 203 PRO A C 1
ATOM 1590 O O . PRO A 1 203 ? 0.370 -12.315 2.614 1.00 87.75 203 PRO A O 1
ATOM 1593 N N . ASN A 1 204 ? -1.678 -12.720 3.441 1.00 90.06 204 ASN A N 1
ATOM 1594 C CA . ASN A 1 204 ? -2.399 -12.648 2.169 1.00 90.06 204 ASN A CA 1
ATOM 1595 C C . ASN A 1 204 ? -3.465 -11.540 2.251 1.00 90.06 204 ASN A C 1
ATOM 1597 O O . ASN A 1 204 ? -4.652 -11.823 2.432 1.00 90.06 204 ASN A O 1
ATOM 1601 N N . PRO A 1 205 ? -3.048 -10.264 2.189 1.00 92.69 205 PRO A N 1
ATOM 1602 C CA . PRO A 1 205 ? -3.898 -9.133 2.551 1.00 92.69 205 PRO A CA 1
ATOM 1603 C C . PRO A 1 205 ? -5.015 -8.844 1.550 1.00 92.69 205 PRO A C 1
ATOM 1605 O O . PRO A 1 205 ? -5.986 -8.178 1.907 1.00 92.69 205 PRO A O 1
ATOM 1608 N N . HIS A 1 206 ? -4.895 -9.367 0.326 1.00 90.5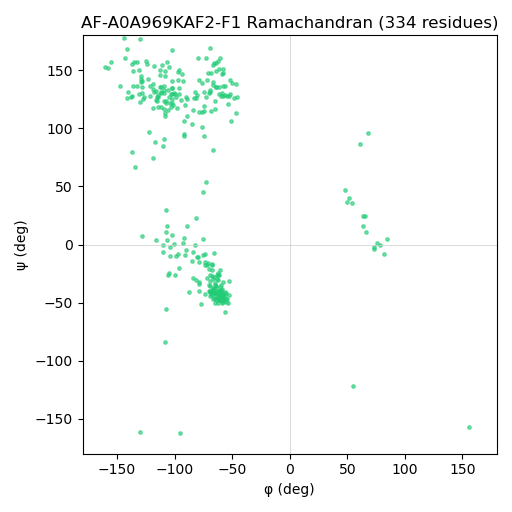6 206 HIS A N 1
ATOM 1609 C CA . HIS A 1 206 ? -5.946 -9.334 -0.690 1.00 90.56 206 HIS A CA 1
ATOM 1610 C C . HIS A 1 206 ? -6.838 -10.587 -0.679 1.00 90.56 206 HIS A C 1
ATOM 1612 O O . HIS A 1 206 ? -7.754 -10.680 -1.489 1.00 90.56 206 HIS A O 1
ATOM 1618 N N . GLN A 1 207 ? -6.605 -11.542 0.230 1.00 88.44 207 GLN A N 1
ATOM 1619 C CA . GLN A 1 207 ? -7.339 -12.814 0.309 1.00 88.44 207 GLN A CA 1
ATOM 1620 C C . GLN A 1 207 ? -7.348 -13.605 -1.010 1.00 88.44 207 GLN A C 1
ATOM 1622 O O . GLN A 1 207 ? -8.329 -14.266 -1.350 1.00 88.44 207 GLN A O 1
ATOM 1627 N N . ARG A 1 208 ? -6.239 -13.551 -1.750 1.00 88.12 208 ARG A N 1
ATOM 1628 C CA . ARG A 1 208 ? -6.076 -14.253 -3.026 1.00 88.12 208 ARG A CA 1
ATOM 1629 C C . ARG A 1 208 ? -6.176 -15.770 -2.838 1.00 88.12 208 ARG A C 1
ATOM 1631 O O . ARG A 1 208 ? -5.861 -16.257 -1.747 1.00 88.12 208 ARG A O 1
ATOM 1638 N N . PRO A 1 209 ? -6.502 -16.553 -3.880 1.00 89.62 209 PRO A N 1
ATOM 1639 C CA . PRO A 1 209 ? -6.460 -18.010 -3.792 1.00 89.62 209 PRO A CA 1
ATOM 1640 C C . PRO A 1 209 ? -5.076 -18.500 -3.305 1.00 89.62 209 PRO A C 1
ATOM 1642 O O . PRO A 1 209 ? -4.072 -18.199 -3.962 1.00 89.62 209 PRO A O 1
ATOM 1645 N N . PRO A 1 210 ? -4.980 -19.242 -2.178 1.00 89.19 210 PRO A N 1
ATOM 1646 C CA . PRO A 1 210 ? -3.693 -19.579 -1.560 1.00 89.19 210 PRO A CA 1
ATOM 1647 C C . PRO A 1 210 ? -2.714 -20.297 -2.495 1.00 89.19 210 PRO A C 1
ATOM 1649 O O . PRO A 1 210 ? -1.529 -19.966 -2.520 1.00 89.19 210 PRO A O 1
ATOM 1652 N N . ASP A 1 211 ? -3.209 -21.228 -3.315 1.00 90.12 211 ASP A N 1
ATOM 1653 C CA . ASP A 1 211 ? -2.376 -21.986 -4.255 1.00 90.12 211 ASP A CA 1
ATOM 1654 C C . ASP A 1 211 ? -1.780 -21.097 -5.348 1.00 90.12 211 ASP A C 1
ATOM 1656 O O . ASP A 1 211 ? -0.596 -21.224 -5.675 1.00 90.12 211 ASP A O 1
ATOM 1660 N N . ALA A 1 212 ? -2.578 -20.161 -5.868 1.00 88.62 212 ALA A N 1
ATOM 1661 C CA . ALA A 1 212 ? -2.139 -19.204 -6.874 1.00 88.62 212 ALA A CA 1
ATOM 1662 C C . ALA A 1 212 ? -1.095 -18.239 -6.304 1.00 88.62 212 ALA A C 1
ATOM 1664 O O . ALA A 1 212 ? -0.035 -18.045 -6.899 1.00 88.62 212 ALA A O 1
ATOM 1665 N N . TYR A 1 213 ? -1.354 -17.692 -5.114 1.00 90.00 213 TYR A N 1
ATOM 1666 C CA . TYR A 1 213 ? -0.414 -16.819 -4.416 1.00 90.00 213 TYR A CA 1
ATOM 1667 C C . TYR A 1 213 ? 0.928 -17.523 -4.166 1.00 90.00 213 TYR A C 1
ATOM 1669 O O . TYR A 1 213 ? 1.995 -17.012 -4.517 1.00 90.00 213 TYR A O 1
ATOM 1677 N N . ALA A 1 214 ? 0.876 -18.755 -3.651 1.00 91.06 214 ALA A N 1
ATOM 1678 C CA . ALA A 1 214 ? 2.056 -19.571 -3.403 1.00 91.06 214 ALA A CA 1
ATOM 1679 C C . ALA A 1 214 ? 2.804 -19.935 -4.699 1.00 91.06 214 ALA A C 1
ATOM 1681 O O . ALA A 1 214 ? 4.035 -19.987 -4.709 1.00 91.06 214 ALA A O 1
ATOM 1682 N N . GLN A 1 215 ? 2.092 -20.177 -5.804 1.00 92.81 215 GLN A N 1
ATOM 1683 C CA . GLN A 1 215 ? 2.700 -20.450 -7.106 1.00 92.81 215 GLN A CA 1
ATOM 1684 C C . GLN A 1 215 ? 3.465 -19.241 -7.648 1.00 92.81 215 GLN A C 1
ATOM 1686 O O . GLN A 1 215 ? 4.608 -19.404 -8.090 1.00 92.81 215 GLN A O 1
ATOM 1691 N N . VAL A 1 216 ? 2.882 -18.040 -7.591 1.00 93.44 216 VAL A N 1
ATOM 1692 C CA . VAL A 1 216 ? 3.578 -16.826 -8.039 1.00 93.44 216 VAL A CA 1
ATOM 1693 C C . VAL A 1 216 ? 4.805 -16.568 -7.171 1.00 93.44 216 VAL A C 1
ATOM 1695 O O . VAL A 1 216 ? 5.892 -16.349 -7.704 1.00 93.44 216 VAL A O 1
ATOM 1698 N N . PHE A 1 217 ? 4.675 -16.689 -5.848 1.00 92.25 217 PHE A N 1
ATOM 1699 C CA . PHE A 1 217 ? 5.802 -16.536 -4.928 1.00 92.25 217 PHE A CA 1
ATOM 1700 C C . PHE A 1 217 ? 6.950 -17.512 -5.242 1.00 92.25 217 PHE A C 1
ATOM 1702 O O . PHE A 1 217 ? 8.116 -17.111 -5.315 1.00 92.25 217 PHE A O 1
ATOM 1709 N N . ARG A 1 218 ? 6.641 -18.799 -5.469 1.00 92.50 218 ARG A N 1
ATOM 1710 C CA . ARG A 1 218 ? 7.644 -19.809 -5.859 1.00 92.50 218 ARG A CA 1
ATOM 1711 C C . ARG A 1 218 ? 8.313 -19.468 -7.188 1.00 92.50 218 ARG A C 1
ATOM 1713 O O . ARG A 1 218 ? 9.523 -19.637 -7.313 1.00 92.50 218 ARG A O 1
ATOM 1720 N N . THR A 1 219 ? 7.542 -18.975 -8.155 1.00 94.75 219 THR A N 1
ATOM 1721 C CA . THR A 1 219 ? 8.063 -18.566 -9.466 1.00 94.75 219 THR A CA 1
ATOM 1722 C C . THR A 1 219 ? 9.023 -17.390 -9.316 1.00 94.75 219 THR A C 1
ATOM 1724 O O . THR A 1 219 ? 10.151 -17.464 -9.792 1.00 94.75 219 THR A O 1
ATOM 1727 N N . LEU A 1 220 ? 8.638 -16.355 -8.566 1.00 94.56 220 LEU A N 1
ATOM 1728 C CA . LEU A 1 220 ? 9.502 -15.212 -8.272 1.00 94.56 220 LEU A CA 1
ATOM 1729 C C . LEU A 1 220 ? 10.791 -15.635 -7.552 1.00 94.56 220 LEU A C 1
ATOM 1731 O O . LEU A 1 220 ? 11.880 -15.205 -7.925 1.00 94.56 220 LEU A O 1
ATOM 1735 N N . SER A 1 221 ? 10.684 -16.537 -6.574 1.00 92.12 221 SER A N 1
ATOM 1736 C CA . SER A 1 221 ? 11.842 -17.067 -5.845 1.00 92.12 221 SER A CA 1
ATOM 1737 C C . SER A 1 221 ? 12.817 -17.804 -6.766 1.00 92.12 221 SER A C 1
ATOM 1739 O O . SER A 1 221 ? 14.033 -17.670 -6.636 1.00 92.12 221 SER A O 1
ATOM 1741 N N . HIS A 1 222 ? 12.292 -18.570 -7.720 1.00 93.12 222 HIS A N 1
ATOM 1742 C CA . HIS A 1 222 ? 13.088 -19.301 -8.700 1.00 93.12 222 HIS A CA 1
ATOM 1743 C C . HIS A 1 222 ? 13.786 -18.371 -9.697 1.00 93.12 222 HIS A C 1
ATOM 1745 O O . HIS A 1 222 ? 14.986 -18.532 -9.933 1.00 93.12 222 HIS A O 1
ATOM 1751 N N . LEU A 1 223 ? 13.072 -17.363 -10.210 1.00 93.06 223 LEU A N 1
ATOM 1752 C CA . LEU A 1 223 ? 13.651 -16.322 -11.061 1.00 93.06 223 LEU A CA 1
ATOM 1753 C C . LEU A 1 223 ? 14.778 -15.602 -10.314 1.00 93.06 223 LEU A C 1
ATOM 1755 O O . LEU A 1 223 ? 15.893 -15.513 -10.816 1.00 93.06 223 LEU A O 1
ATOM 1759 N N . TRP A 1 224 ? 14.550 -15.186 -9.068 1.00 90.81 224 TRP A N 1
ATOM 1760 C CA . TRP A 1 224 ? 15.587 -14.547 -8.259 1.00 90.81 224 TRP A CA 1
ATOM 1761 C C . TRP A 1 224 ? 16.860 -15.396 -8.139 1.00 90.81 224 TRP A C 1
ATOM 1763 O O . TRP A 1 224 ? 17.965 -14.904 -8.361 1.00 90.81 224 TRP A O 1
ATOM 1773 N N . GLN A 1 225 ? 16.707 -16.691 -7.847 1.00 88.62 225 GLN A N 1
ATOM 1774 C CA . GLN A 1 225 ? 17.836 -17.606 -7.667 1.00 88.62 225 GLN A CA 1
ATOM 1775 C C . GLN A 1 225 ? 18.604 -17.899 -8.962 1.00 88.62 225 GLN A C 1
ATOM 1777 O O . GLN A 1 225 ? 19.805 -18.161 -8.904 1.00 88.62 225 GLN A O 1
ATOM 1782 N N . ARG A 1 226 ? 17.935 -17.902 -10.122 1.00 87.75 226 ARG A N 1
ATOM 1783 C CA . A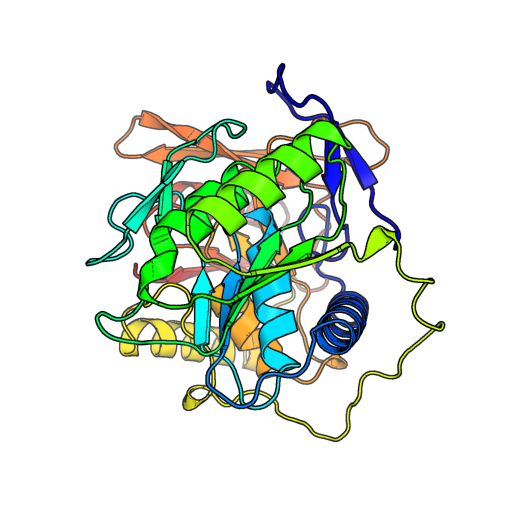RG A 1 226 ? 18.533 -18.358 -11.392 1.00 87.75 226 ARG A CA 1
ATOM 1784 C C . ARG A 1 226 ? 18.896 -17.247 -12.365 1.00 87.75 226 ARG A C 1
ATOM 1786 O O . ARG A 1 226 ? 19.779 -17.451 -13.190 1.00 87.75 226 ARG A O 1
ATOM 1793 N N . GLN A 1 227 ? 18.213 -16.113 -12.293 1.00 78.31 227 GLN A N 1
ATOM 1794 C CA . GLN A 1 227 ? 18.178 -15.120 -13.364 1.00 78.31 227 GLN A CA 1
ATOM 1795 C C . GLN A 1 227 ? 18.801 -13.767 -12.978 1.00 78.31 227 GLN A C 1
ATOM 1797 O O . GLN A 1 227 ? 18.853 -12.860 -13.790 1.00 78.31 227 GLN A O 1
ATOM 1802 N N . ARG A 1 228 ? 19.381 -13.611 -11.774 1.00 81.12 228 ARG A N 1
ATOM 1803 C CA . ARG A 1 228 ? 20.000 -12.331 -11.346 1.00 81.12 228 ARG A CA 1
ATOM 1804 C C . ARG A 1 228 ? 19.078 -11.131 -11.623 1.00 81.12 228 ARG A C 1
ATOM 1806 O O . ARG A 1 228 ? 19.501 -10.122 -12.192 1.00 81.12 228 ARG A O 1
ATOM 1813 N N . VAL A 1 229 ? 17.808 -11.265 -11.245 1.00 91.12 229 VAL A N 1
ATOM 1814 C CA . VAL A 1 229 ? 16.820 -10.187 -11.352 1.00 91.12 229 VAL A CA 1
ATOM 1815 C C . VAL A 1 229 ? 17.385 -8.936 -10.663 1.00 91.12 229 VAL A C 1
ATOM 1817 O O . VAL A 1 229 ? 17.865 -9.004 -9.538 1.00 91.12 229 VAL A O 1
ATOM 1820 N N . GLY A 1 230 ? 17.389 -7.799 -11.352 1.00 90.81 230 GLY A N 1
ATOM 1821 C CA . GLY A 1 230 ? 17.934 -6.528 -10.866 1.00 90.81 230 GLY A CA 1
ATOM 1822 C C . GLY A 1 230 ? 16.907 -5.594 -10.258 1.00 90.81 230 GLY A C 1
ATOM 1823 O O . GLY A 1 230 ? 17.291 -4.687 -9.524 1.00 90.81 230 GLY A O 1
ATOM 1824 N N . ALA A 1 231 ? 15.627 -5.786 -10.571 1.00 96.00 231 ALA A N 1
ATOM 1825 C CA . ALA A 1 231 ? 14.543 -4.972 -10.044 1.00 96.00 231 ALA A CA 1
ATOM 1826 C C . ALA A 1 231 ? 13.194 -5.691 -10.112 1.00 96.00 231 ALA A C 1
ATOM 1828 O O . ALA A 1 231 ? 12.948 -6.510 -11.003 1.00 96.00 231 ALA A O 1
ATOM 1829 N N . LEU A 1 232 ? 12.309 -5.326 -9.185 1.00 97.75 232 LEU A N 1
ATOM 1830 C CA . LEU A 1 232 ? 10.895 -5.675 -9.209 1.00 97.75 232 LEU A CA 1
ATOM 1831 C C . LEU A 1 232 ? 10.056 -4.416 -9.445 1.00 97.75 232 LEU A C 1
ATOM 1833 O O . LEU A 1 232 ? 10.267 -3.386 -8.802 1.00 97.75 232 LEU A O 1
ATOM 1837 N N . TYR A 1 233 ? 9.064 -4.515 -10.318 1.00 98.31 233 TYR A N 1
ATOM 1838 C CA . TYR A 1 233 ? 8.055 -3.483 -10.520 1.00 98.31 233 TYR A CA 1
ATOM 1839 C C . TYR A 1 233 ? 6.705 -4.024 -10.082 1.00 98.31 233 TYR A C 1
ATOM 1841 O O . TYR A 1 233 ? 6.294 -5.092 -10.526 1.00 98.31 233 TYR A O 1
ATOM 1849 N N . MET A 1 234 ? 6.014 -3.298 -9.214 1.00 97.06 234 MET A N 1
ATOM 1850 C CA . MET A 1 234 ? 4.678 -3.662 -8.745 1.00 97.06 234 MET A CA 1
ATOM 1851 C C . MET A 1 234 ? 3.658 -2.674 -9.281 1.00 97.06 234 MET A C 1
ATOM 1853 O O . MET A 1 234 ? 3.878 -1.464 -9.192 1.00 97.06 234 MET A O 1
ATOM 1857 N N . ILE A 1 235 ? 2.576 -3.182 -9.866 1.00 96.94 235 ILE A N 1
ATOM 1858 C CA . ILE A 1 235 ? 1.564 -2.344 -10.509 1.00 96.94 235 ILE A CA 1
ATOM 1859 C C . ILE A 1 235 ? 0.334 -2.232 -9.622 1.00 96.94 235 ILE A C 1
ATOM 1861 O O . ILE A 1 235 ? -0.296 -3.230 -9.266 1.00 96.94 235 ILE A O 1
ATOM 1865 N N . GLY A 1 236 ? -0.011 -0.994 -9.279 1.00 94.06 236 GLY A N 1
ATOM 1866 C CA . GLY A 1 236 ? -1.167 -0.676 -8.462 1.00 94.06 236 GLY A CA 1
ATOM 1867 C C . GLY A 1 236 ? -1.172 -1.409 -7.130 1.00 94.06 236 GLY A C 1
ATOM 1868 O O . GLY A 1 236 ? -0.259 -1.331 -6.319 1.00 94.06 236 GLY A O 1
ATOM 1869 N N . GLU A 1 237 ? -2.229 -2.171 -6.891 1.00 93.38 237 GLU A N 1
ATOM 1870 C CA . GLU A 1 237 ? -2.421 -2.834 -5.608 1.00 93.38 237 GLU A CA 1
ATOM 1871 C C . GLU A 1 237 ? -1.639 -4.156 -5.460 1.00 93.38 237 GLU A C 1
ATOM 1873 O O . GLU A 1 237 ? -1.702 -4.766 -4.391 1.00 93.38 237 GLU A O 1
ATOM 1878 N N . CYS A 1 238 ? -0.879 -4.597 -6.476 1.00 94.38 238 CYS A N 1
ATOM 1879 C CA . CYS A 1 238 ? -0.057 -5.822 -6.463 1.00 94.38 238 CYS A CA 1
ATOM 1880 C C . CYS A 1 238 ? 1.241 -5.700 -5.640 1.00 94.38 238 CYS A C 1
ATOM 1882 O O . CYS A 1 238 ? 2.323 -6.100 -6.069 1.00 94.38 238 CYS A O 1
ATOM 1884 N N . VAL A 1 239 ? 1.130 -5.132 -4.442 1.00 94.75 239 VAL A N 1
ATOM 1885 C CA . VAL A 1 239 ? 2.235 -4.893 -3.504 1.00 94.75 239 VAL A CA 1
ATOM 1886 C C . VAL A 1 239 ? 2.550 -6.130 -2.659 1.00 94.75 239 VAL A C 1
ATOM 1888 O O . VAL A 1 239 ? 3.685 -6.328 -2.234 1.00 94.75 239 VAL A O 1
ATOM 1891 N N . ASP A 1 240 ? 1.550 -6.967 -2.407 1.00 93.94 240 ASP A N 1
ATOM 1892 C CA . ASP A 1 240 ? 1.615 -8.090 -1.477 1.00 93.94 240 ASP A CA 1
ATOM 1893 C C . ASP A 1 240 ? 2.663 -9.141 -1.862 1.00 93.94 240 ASP A C 1
ATOM 1895 O O . ASP A 1 240 ? 3.501 -9.488 -1.034 1.00 93.94 240 ASP A O 1
ATOM 1899 N N . VAL A 1 241 ? 2.701 -9.580 -3.125 1.00 94.12 241 VAL A N 1
ATOM 1900 C CA . VAL A 1 241 ? 3.671 -10.594 -3.584 1.00 94.12 241 VAL A CA 1
ATOM 1901 C C . VAL A 1 241 ? 5.133 -10.101 -3.521 1.00 94.12 241 VAL A C 1
ATOM 1903 O O . VAL A 1 241 ? 5.967 -10.812 -2.952 1.00 94.12 241 VAL A O 1
ATOM 1906 N N . PRO A 1 242 ? 5.501 -8.915 -4.053 1.00 95.69 242 PRO A N 1
ATOM 1907 C CA . PRO A 1 242 ? 6.863 -8.389 -3.918 1.00 95.69 242 PRO A CA 1
ATOM 1908 C C . PRO A 1 242 ? 7.283 -8.175 -2.463 1.00 95.69 242 PRO A C 1
ATOM 1910 O O . PRO A 1 242 ? 8.416 -8.489 -2.098 1.00 95.69 242 PRO A O 1
ATOM 1913 N N . MET A 1 243 ? 6.376 -7.674 -1.619 1.00 95.31 243 MET A N 1
ATOM 1914 C CA . MET A 1 243 ? 6.677 -7.443 -0.208 1.00 95.31 243 MET A CA 1
ATOM 1915 C C . MET A 1 243 ? 6.843 -8.752 0.562 1.00 95.31 243 MET A C 1
ATOM 1917 O O . MET A 1 243 ? 7.800 -8.879 1.323 1.00 95.31 243 MET A O 1
ATOM 1921 N N . ALA A 1 244 ? 6.004 -9.755 0.300 1.00 93.69 244 ALA A N 1
ATOM 1922 C CA . ALA A 1 244 ? 6.190 -11.117 0.788 1.00 93.69 244 ALA A CA 1
ATOM 1923 C C . ALA A 1 244 ? 7.562 -11.672 0.432 1.00 93.69 244 ALA A C 1
ATOM 1925 O O . ALA A 1 244 ? 8.288 -12.167 1.297 1.00 93.69 244 ALA A O 1
ATOM 1926 N N . PHE A 1 245 ? 7.930 -11.563 -0.843 1.00 93.75 245 PHE A N 1
ATOM 1927 C CA . PHE A 1 245 ? 9.213 -12.035 -1.326 1.00 93.75 245 PHE A CA 1
ATOM 1928 C C . PHE A 1 245 ? 10.369 -11.333 -0.604 1.00 93.75 245 PHE A C 1
ATOM 1930 O O . PHE A 1 245 ? 11.250 -11.995 -0.060 1.00 93.75 245 PHE A O 1
ATOM 1937 N N . CYS A 1 246 ? 10.330 -10.008 -0.477 1.00 92.56 246 CYS A N 1
ATOM 1938 C CA . CYS A 1 246 ? 11.342 -9.258 0.265 1.00 92.56 246 CYS A CA 1
ATOM 1939 C C . CYS A 1 246 ? 11.384 -9.583 1.761 1.00 92.56 246 CYS A C 1
ATOM 1941 O O . CYS A 1 246 ? 12.469 -9.618 2.342 1.00 92.56 246 CYS A O 1
ATOM 1943 N N . SER A 1 247 ? 10.242 -9.855 2.392 1.00 90.69 247 SER A N 1
ATOM 1944 C CA . SER A 1 247 ? 10.180 -10.310 3.783 1.00 90.69 247 SER A CA 1
ATOM 1945 C C . SER A 1 247 ? 10.758 -11.715 3.977 1.00 90.69 247 SER A C 1
ATOM 1947 O O . SER A 1 247 ? 11.108 -12.059 5.102 1.00 90.69 247 SER A O 1
ATOM 1949 N N . SER A 1 248 ? 10.907 -12.510 2.913 1.00 89.81 248 SER A N 1
ATOM 1950 C CA . SER A 1 248 ? 11.589 -13.813 2.950 1.00 89.81 248 SER A CA 1
ATOM 1951 C C . SER A 1 248 ? 13.116 -13.724 2.812 1.00 89.81 248 SER A C 1
ATOM 1953 O O . SER A 1 248 ? 13.805 -14.731 2.963 1.00 89.81 248 SER A O 1
ATOM 1955 N N . LEU A 1 249 ? 13.651 -12.529 2.537 1.00 89.06 249 LEU A N 1
ATOM 1956 C CA . LEU A 1 249 ? 15.077 -12.275 2.338 1.00 89.06 249 LEU A CA 1
ATOM 1957 C C . LEU A 1 249 ? 15.660 -11.408 3.463 1.00 89.06 249 LEU A C 1
ATOM 1959 O O . LEU A 1 249 ? 14.988 -10.521 4.005 1.00 89.06 249 LEU A O 1
ATOM 1963 N N . CYS A 1 250 ? 16.953 -11.596 3.752 1.00 87.56 250 CYS A N 1
ATOM 1964 C CA . CYS A 1 250 ? 17.714 -10.636 4.556 1.00 87.56 250 CYS A CA 1
ATOM 1965 C C . CYS A 1 250 ? 17.758 -9.269 3.861 1.00 87.56 250 CYS A C 1
ATOM 1967 O O . CYS A 1 250 ? 17.727 -9.190 2.630 1.00 87.56 250 CYS A O 1
ATOM 1969 N N . LEU A 1 251 ? 17.857 -8.198 4.652 1.00 86.94 251 LEU A N 1
ATOM 1970 C CA . LEU A 1 251 ? 17.783 -6.814 4.182 1.00 86.94 251 LEU A CA 1
ATOM 1971 C C . LEU A 1 251 ? 18.772 -6.519 3.042 1.00 86.94 251 LEU A C 1
ATOM 1973 O O . LEU A 1 251 ? 18.394 -5.904 2.049 1.00 86.94 251 LEU A O 1
ATOM 1977 N N . GLU A 1 252 ? 20.004 -7.005 3.162 1.00 87.75 252 GLU A N 1
ATOM 1978 C CA . GLU A 1 252 ? 21.094 -6.841 2.196 1.00 87.75 252 GLU A CA 1
ATOM 1979 C C . GLU A 1 252 ? 20.875 -7.574 0.863 1.00 87.75 252 GLU A C 1
ATOM 1981 O O . GLU A 1 252 ? 21.523 -7.253 -0.130 1.00 87.75 252 GLU A O 1
ATOM 1986 N N . HIS A 1 253 ? 19.949 -8.534 0.828 1.00 89.81 253 HIS A N 1
ATOM 1987 C CA . HIS A 1 253 ? 19.610 -9.311 -0.364 1.00 89.81 253 HIS A CA 1
ATOM 1988 C C . HIS A 1 253 ? 18.294 -8.866 -1.010 1.00 89.81 253 HIS A C 1
ATOM 1990 O O . HIS A 1 253 ? 17.898 -9.437 -2.025 1.00 89.81 253 HIS A O 1
ATOM 1996 N N . ARG A 1 254 ? 17.584 -7.884 -0.438 1.00 91.62 254 ARG A N 1
ATOM 1997 C CA . ARG A 1 254 ? 16.305 -7.433 -0.997 1.00 91.62 254 ARG A CA 1
ATOM 1998 C C . ARG A 1 254 ? 16.534 -6.692 -2.318 1.00 91.62 254 ARG A C 1
ATOM 2000 O O . ARG A 1 254 ? 17.340 -5.760 -2.348 1.00 91.62 254 ARG A O 1
ATOM 2007 N N . PRO A 1 255 ? 15.808 -7.040 -3.395 1.00 92.94 255 PRO A N 1
ATOM 2008 C CA . PRO A 1 255 ? 15.910 -6.306 -4.646 1.00 92.94 255 PRO A CA 1
ATOM 2009 C C . PRO A 1 255 ? 15.427 -4.857 -4.514 1.00 92.94 255 PRO A C 1
ATOM 2011 O O . PRO A 1 255 ? 14.562 -4.557 -3.678 1.00 92.94 255 PRO A O 1
ATOM 2014 N N . PRO A 1 256 ? 15.900 -3.968 -5.405 1.00 95.75 256 PRO A N 1
ATOM 2015 C CA . PRO A 1 256 ? 15.203 -2.728 -5.710 1.00 95.75 256 PRO A CA 1
ATOM 2016 C C . PRO A 1 256 ? 13.759 -3.028 -6.129 1.00 95.75 256 PRO A C 1
ATOM 2018 O O . PRO A 1 256 ? 13.521 -3.849 -7.017 1.00 95.75 256 PRO A O 1
ATOM 2021 N N . ILE A 1 257 ? 12.793 -2.365 -5.492 1.00 96.88 257 ILE A N 1
ATOM 2022 C CA . ILE A 1 257 ? 11.375 -2.440 -5.869 1.00 96.88 257 ILE A CA 1
ATOM 2023 C C . ILE A 1 257 ? 10.877 -1.044 -6.193 1.00 96.88 257 ILE A C 1
ATOM 2025 O O . ILE A 1 257 ? 11.162 -0.112 -5.441 1.00 96.88 257 ILE A O 1
ATOM 2029 N N . GLN A 1 258 ? 10.118 -0.896 -7.272 1.00 97.75 258 GLN A N 1
ATOM 2030 C CA . GLN A 1 258 ? 9.467 0.359 -7.621 1.00 97.75 258 GLN A CA 1
ATOM 2031 C C . GLN A 1 258 ? 7.980 0.160 -7.915 1.00 97.75 258 GLN A C 1
ATOM 2033 O O . GLN A 1 258 ? 7.557 -0.839 -8.494 1.00 97.75 258 GLN A O 1
ATOM 2038 N N . HIS A 1 259 ? 7.184 1.133 -7.492 1.00 97.56 259 HIS A N 1
ATOM 2039 C CA . HIS A 1 259 ? 5.742 1.141 -7.643 1.00 97.56 259 HIS A CA 1
ATOM 2040 C C . HIS A 1 259 ? 5.334 1.900 -8.908 1.00 97.56 259 HIS A C 1
ATOM 2042 O O . HIS A 1 259 ? 5.661 3.077 -9.066 1.00 97.56 259 HIS A O 1
ATOM 2048 N N . VAL A 1 260 ? 4.576 1.237 -9.777 1.00 97.81 260 VAL A N 1
ATOM 2049 C CA . VAL A 1 260 ? 3.816 1.854 -10.866 1.00 97.81 260 VAL A CA 1
ATOM 2050 C C . VAL A 1 260 ? 2.413 2.162 -10.333 1.00 97.81 260 VAL A C 1
ATOM 2052 O O . VAL A 1 260 ? 1.622 1.250 -10.102 1.00 97.81 260 VAL A O 1
ATOM 2055 N N . THR A 1 261 ? 2.126 3.437 -10.074 1.00 94.88 261 THR A N 1
ATOM 2056 C CA . THR A 1 261 ? 1.008 3.892 -9.219 1.00 94.88 261 THR A CA 1
ATOM 2057 C C . THR A 1 261 ? -0.099 4.589 -10.010 1.00 94.88 261 THR A C 1
ATOM 2059 O O . THR A 1 261 ? 0.171 5.213 -11.031 1.00 94.88 261 THR A O 1
ATOM 2062 N N . LEU A 1 262 ? -1.333 4.578 -9.498 1.00 91.88 262 LEU A N 1
ATOM 2063 C CA . LEU A 1 262 ? -2.440 5.417 -9.996 1.00 91.88 262 LEU A CA 1
ATOM 2064 C C . LEU A 1 262 ? -2.346 6.897 -9.582 1.00 91.88 262 LEU A C 1
ATOM 2066 O O . LEU A 1 262 ? -3.156 7.723 -10.002 1.00 91.88 262 LEU A O 1
ATOM 2070 N N . SER A 1 263 ? -1.414 7.252 -8.695 1.00 90.00 263 SER A N 1
ATOM 2071 C CA . SER A 1 263 ? -1.348 8.595 -8.109 1.00 90.00 263 SER A CA 1
ATOM 2072 C C . SER A 1 263 ? -0.799 9.616 -9.117 1.00 90.00 263 SER A C 1
ATOM 2074 O O . SER A 1 263 ? 0.381 9.539 -9.448 1.00 90.00 263 SER A O 1
ATOM 2076 N N . PRO A 1 264 ? -1.585 10.616 -9.562 1.00 92.00 264 PRO A N 1
ATOM 2077 C CA . PRO A 1 264 ? -1.186 11.454 -10.683 1.00 92.00 264 PRO A CA 1
ATOM 2078 C C . PRO A 1 264 ? -0.435 12.699 -10.186 1.00 92.00 264 PRO A C 1
ATOM 2080 O O . PRO A 1 264 ? -1.046 13.692 -9.801 1.00 92.00 264 PRO A O 1
ATOM 2083 N N . TRP A 1 265 ? 0.895 12.668 -10.156 1.00 94.06 265 TRP A N 1
ATOM 2084 C CA . TRP A 1 265 ? 1.745 13.812 -9.800 1.00 94.06 265 TRP A CA 1
ATOM 2085 C C . TRP A 1 265 ? 2.216 14.623 -11.014 1.00 94.06 265 TRP A C 1
ATOM 2087 O O . TRP A 1 265 ? 2.452 14.092 -12.107 1.00 94.06 265 TRP A O 1
ATOM 2097 N N . VAL A 1 266 ? 2.355 15.932 -10.802 1.00 94.88 266 VAL A N 1
ATOM 2098 C CA . VAL A 1 266 ? 2.967 16.883 -11.738 1.00 94.88 266 VAL A CA 1
ATOM 2099 C C . VAL A 1 266 ? 4.486 16.725 -11.694 1.00 94.88 266 VAL A C 1
ATOM 2101 O O . VAL A 1 266 ? 5.056 16.582 -10.616 1.00 94.88 266 VAL A O 1
ATOM 2104 N N . VAL A 1 267 ? 5.128 16.771 -12.863 1.00 96.06 267 VAL A N 1
ATOM 2105 C CA . VAL A 1 267 ? 6.590 16.839 -12.985 1.00 96.06 267 VAL A CA 1
ATOM 2106 C C . VAL A 1 267 ? 7.030 18.264 -12.659 1.00 96.06 267 VAL A C 1
ATOM 2108 O O . VAL A 1 267 ? 6.687 19.196 -13.383 1.00 96.06 267 VAL A O 1
ATOM 2111 N N . ASP A 1 268 ? 7.756 18.431 -11.559 1.00 92.50 268 ASP A N 1
ATOM 2112 C CA . ASP A 1 268 ? 8.198 19.727 -11.034 1.00 92.50 268 ASP A CA 1
ATOM 2113 C C . ASP A 1 268 ? 9.716 19.946 -11.163 1.00 92.50 268 ASP A C 1
ATOM 2115 O O . ASP A 1 268 ? 10.212 21.032 -10.868 1.00 92.50 268 ASP A O 1
ATOM 2119 N N . GLY A 1 269 ? 10.466 18.923 -11.590 1.00 91.00 269 GLY A N 1
ATOM 2120 C CA . GLY A 1 269 ? 11.929 18.959 -11.677 1.00 91.00 269 GLY A CA 1
ATOM 2121 C C . GLY A 1 269 ? 12.645 18.887 -10.321 1.00 91.00 269 GLY A C 1
ATOM 2122 O O . GLY A 1 269 ? 13.873 18.841 -10.287 1.00 91.00 269 GLY A O 1
ATOM 2123 N N . LEU A 1 270 ? 11.899 18.837 -9.214 1.00 87.62 270 LEU A N 1
ATOM 2124 C CA . LEU A 1 270 ? 12.404 18.763 -7.846 1.00 87.62 270 LEU A CA 1
ATOM 2125 C C . LEU A 1 270 ? 12.143 17.363 -7.275 1.00 87.62 270 LEU A C 1
ATOM 2127 O O . LEU A 1 270 ? 13.017 16.492 -7.324 1.00 87.62 270 LEU A O 1
ATOM 2131 N N . GLY A 1 271 ? 10.937 17.135 -6.747 1.00 87.31 271 GLY A N 1
ATOM 2132 C CA . GLY A 1 271 ? 10.519 15.854 -6.179 1.00 87.31 271 GLY A CA 1
ATOM 2133 C C . GLY A 1 271 ? 10.129 14.833 -7.246 1.00 87.31 271 GLY A C 1
ATOM 2134 O O . GLY A 1 271 ? 10.370 13.631 -7.092 1.00 87.31 271 GLY A O 1
ATOM 2135 N N . VAL A 1 272 ? 9.573 15.321 -8.354 1.00 96.00 272 VAL A N 1
ATOM 2136 C CA . VAL A 1 272 ? 9.139 14.542 -9.509 1.00 96.00 272 VAL A CA 1
ATOM 2137 C C . VAL A 1 272 ? 9.884 15.067 -10.734 1.00 96.00 272 VAL A C 1
ATOM 2139 O O . VAL A 1 272 ? 9.506 16.066 -11.342 1.00 96.00 272 VAL A O 1
ATOM 2142 N N . ARG A 1 273 ? 10.980 14.400 -11.089 1.00 96.25 273 ARG A N 1
ATOM 2143 C CA . ARG A 1 273 ? 11.887 14.788 -12.178 1.00 96.25 273 ARG A CA 1
ATOM 2144 C C . ARG A 1 273 ? 11.451 14.236 -13.525 1.00 96.25 273 ARG A C 1
ATOM 2146 O O . ARG A 1 273 ? 11.539 14.935 -14.527 1.00 96.25 273 ARG A O 1
ATOM 2153 N N . THR A 1 274 ? 11.001 12.986 -13.546 1.00 97.31 274 THR A N 1
ATOM 2154 C CA . THR A 1 274 ? 10.535 12.309 -14.761 1.00 97.31 274 THR A CA 1
ATOM 2155 C C . THR A 1 274 ? 9.267 11.523 -14.473 1.00 97.31 274 THR A C 1
ATOM 2157 O O . THR A 1 274 ? 9.004 11.136 -13.329 1.00 97.31 274 THR A O 1
ATOM 2160 N N . ARG A 1 275 ? 8.472 11.301 -15.519 1.00 97.31 275 ARG A N 1
ATOM 2161 C CA . ARG A 1 275 ? 7.232 10.534 -15.468 1.00 97.31 275 ARG A CA 1
ATOM 2162 C C . ARG A 1 275 ? 7.024 9.820 -16.797 1.00 97.31 275 ARG A C 1
ATOM 2164 O O . ARG A 1 275 ? 7.212 10.432 -17.845 1.00 97.31 275 ARG A O 1
ATOM 2171 N N . VAL A 1 276 ? 6.628 8.557 -16.722 1.00 98.06 276 VAL A N 1
ATOM 2172 C CA . VAL A 1 276 ? 6.131 7.764 -17.848 1.00 98.06 276 VAL A CA 1
ATOM 2173 C C . VAL A 1 276 ? 4.681 7.405 -17.553 1.00 98.06 276 VAL A C 1
ATOM 2175 O O . VAL A 1 276 ? 4.377 6.974 -16.437 1.00 98.06 276 VAL A O 1
ATOM 2178 N N . ASP A 1 277 ? 3.810 7.612 -18.536 1.00 97.38 277 ASP A N 1
ATOM 2179 C CA . ASP A 1 277 ? 2.364 7.437 -18.413 1.00 97.38 277 ASP A CA 1
ATOM 2180 C C . ASP A 1 277 ? 1.956 6.145 -19.133 1.00 97.38 277 ASP A C 1
ATOM 2182 O O . ASP A 1 277 ? 2.353 5.916 -20.274 1.00 97.38 277 ASP A O 1
ATOM 2186 N N . PHE A 1 278 ? 1.138 5.319 -18.484 1.00 97.06 278 PHE A N 1
ATOM 2187 C CA . PHE A 1 278 ? 0.633 4.057 -19.023 1.00 97.06 278 PHE A CA 1
ATOM 2188 C C . PHE A 1 278 ? -0.889 4.032 -18.929 1.00 97.06 278 PHE A C 1
ATOM 2190 O O . PHE A 1 278 ? -1.446 4.238 -17.853 1.00 97.06 278 PHE A O 1
ATOM 2197 N N . ILE A 1 279 ? -1.589 3.768 -20.027 1.00 93.31 279 ILE A N 1
ATOM 2198 C CA . ILE A 1 279 ? -3.056 3.827 -20.045 1.00 93.31 279 ILE A CA 1
ATOM 2199 C C . ILE A 1 279 ? -3.635 2.457 -19.710 1.00 93.31 279 ILE A C 1
ATOM 2201 O O . ILE A 1 279 ? -3.403 1.490 -20.434 1.00 93.31 279 ILE A O 1
ATOM 2205 N N . ASN A 1 280 ? -4.424 2.346 -18.640 1.00 88.50 280 ASN A N 1
ATOM 2206 C CA . ASN A 1 280 ? -5.092 1.083 -18.350 1.00 88.50 280 ASN A CA 1
ATOM 2207 C C . ASN A 1 280 ? -6.283 0.879 -19.294 1.00 88.50 280 ASN A C 1
ATOM 2209 O O . ASN A 1 280 ? -7.347 1.455 -19.087 1.00 88.50 280 ASN A O 1
ATOM 2213 N N . HIS A 1 281 ? -6.131 0.063 -20.335 1.00 84.31 281 HIS A N 1
ATOM 2214 C CA . HIS A 1 281 ? -7.243 -0.288 -21.215 1.00 84.31 281 HIS A CA 1
ATOM 2215 C C . HIS A 1 281 ? -8.055 -1.443 -20.623 1.00 84.31 281 HIS A C 1
ATOM 2217 O O . HIS A 1 281 ? -7.567 -2.568 -20.533 1.00 84.31 281 HIS A O 1
ATOM 2223 N N . ARG A 1 282 ? -9.322 -1.189 -20.277 1.00 73.38 282 ARG A N 1
ATOM 2224 C CA . ARG A 1 282 ? -10.265 -2.218 -19.812 1.00 73.38 282 ARG A CA 1
ATOM 2225 C C . ARG A 1 282 ? -11.351 -2.425 -20.854 1.00 73.38 282 ARG A C 1
ATOM 2227 O O . ARG A 1 282 ? -12.093 -1.499 -21.166 1.00 73.38 282 ARG A O 1
ATOM 2234 N N . ASN A 1 283 ? -11.446 -3.639 -21.400 1.00 71.62 283 ASN A N 1
ATOM 2235 C CA . ASN A 1 283 ? -12.438 -4.004 -22.423 1.00 71.62 283 ASN A CA 1
ATOM 2236 C C . ASN A 1 283 ? -12.472 -3.029 -23.621 1.00 71.62 283 ASN A C 1
ATOM 2238 O O . ASN A 1 283 ? -13.539 -2.660 -24.104 1.00 71.62 283 ASN A O 1
ATOM 2242 N N . GLY A 1 284 ? -11.299 -2.568 -24.070 1.00 71.75 284 GLY A N 1
ATOM 2243 C CA . GLY A 1 284 ? -11.172 -1.624 -25.188 1.00 71.75 284 GLY A CA 1
ATOM 2244 C C . GLY A 1 284 ? -11.461 -0.157 -24.846 1.00 71.75 284 GLY A C 1
ATOM 2245 O O . GLY A 1 284 ? -11.325 0.698 -25.716 1.00 71.75 284 GLY A O 1
ATOM 2246 N N . VAL A 1 285 ? -11.809 0.164 -23.596 1.00 76.62 285 VAL A N 1
ATOM 2247 C CA . VAL A 1 285 ? -12.024 1.539 -23.123 1.00 76.62 285 VAL A CA 1
ATOM 2248 C C . VAL A 1 285 ? -10.806 2.004 -22.329 1.00 76.62 285 VAL A C 1
ATOM 2250 O O . VAL A 1 285 ? -10.283 1.267 -21.492 1.00 76.62 285 VAL A O 1
ATOM 2253 N N . ALA A 1 286 ? -10.337 3.224 -22.595 1.00 81.31 286 ALA A N 1
ATOM 2254 C CA . ALA A 1 286 ? -9.293 3.854 -21.791 1.00 81.31 286 ALA A CA 1
ATOM 2255 C C . ALA A 1 286 ? -9.814 4.108 -20.365 1.00 81.31 286 ALA A C 1
ATOM 2257 O O . ALA A 1 286 ? -10.781 4.845 -20.174 1.00 81.31 286 ALA A O 1
ATOM 2258 N N . GLY A 1 287 ? -9.191 3.461 -19.385 1.00 83.81 287 GLY A N 1
ATOM 2259 C CA . GLY A 1 287 ? -9.385 3.692 -17.959 1.00 83.81 287 GLY A CA 1
ATOM 2260 C C . GLY A 1 287 ? -8.347 4.659 -17.393 1.00 83.81 287 GLY A C 1
ATOM 2261 O O . GLY A 1 287 ? -7.690 5.396 -18.133 1.00 83.81 287 GLY A O 1
ATOM 2262 N N . ASP A 1 288 ? -8.200 4.648 -16.068 1.00 86.81 288 ASP A N 1
ATOM 2263 C CA . ASP A 1 288 ? -7.282 5.553 -15.383 1.00 86.81 288 ASP A CA 1
ATOM 2264 C C . ASP A 1 288 ? -5.811 5.239 -15.719 1.00 86.81 288 ASP A C 1
ATOM 2266 O O . ASP A 1 288 ? -5.411 4.068 -15.766 1.00 86.81 288 ASP A O 1
ATOM 2270 N N . PRO A 1 289 ? -4.986 6.272 -15.962 1.00 92.56 289 PRO A N 1
ATOM 2271 C CA . PRO A 1 289 ? -3.565 6.101 -16.218 1.00 92.56 289 PRO A CA 1
ATOM 2272 C C . PRO A 1 289 ? -2.799 5.692 -14.956 1.00 92.56 289 PRO A C 1
ATOM 2274 O O . PRO A 1 289 ? -3.092 6.134 -13.844 1.00 92.56 289 PRO A O 1
ATOM 2277 N N . TYR A 1 290 ? -1.754 4.904 -15.174 1.00 96.06 290 TYR A N 1
ATOM 2278 C CA . TYR A 1 290 ? -0.718 4.574 -14.211 1.00 96.06 290 TYR A CA 1
ATOM 2279 C C . TYR A 1 290 ? 0.568 5.309 -14.554 1.00 96.06 290 TYR A C 1
ATOM 2281 O O . TYR A 1 290 ? 0.813 5.672 -15.704 1.00 96.06 290 TYR A O 1
ATOM 2289 N N . TYR A 1 291 ? 1.411 5.491 -13.549 1.00 97.38 291 TYR A N 1
ATOM 2290 C CA . TYR A 1 291 ? 2.581 6.335 -13.659 1.00 97.38 291 TYR A CA 1
ATOM 2291 C C . TYR A 1 291 ? 3.805 5.675 -13.035 1.00 97.38 291 TYR A C 1
ATOM 2293 O O . TYR A 1 291 ? 3.753 5.146 -11.921 1.00 97.38 291 TYR A O 1
ATOM 2301 N N . LEU A 1 292 ? 4.925 5.769 -13.745 1.00 98.19 292 LEU A N 1
ATOM 2302 C CA . LEU A 1 292 ? 6.250 5.417 -13.250 1.00 98.19 292 LEU A CA 1
ATOM 2303 C C . LEU A 1 292 ? 7.098 6.684 -13.177 1.00 98.19 292 LEU A C 1
ATOM 2305 O O . LEU A 1 292 ? 7.343 7.349 -14.184 1.00 98.19 292 LEU A O 1
ATOM 2309 N N . TYR A 1 293 ? 7.533 7.029 -11.970 1.00 97.88 293 TYR A N 1
ATOM 2310 C CA . TYR A 1 293 ? 8.210 8.292 -11.695 1.00 97.88 293 TYR A CA 1
ATOM 2311 C C . TYR A 1 293 ? 9.687 8.103 -11.424 1.00 97.88 293 TYR A C 1
ATOM 2313 O O . TYR A 1 293 ? 10.069 7.146 -10.758 1.00 97.88 293 TYR A O 1
ATOM 2321 N N . ASN A 1 294 ? 10.511 9.059 -11.853 1.00 97.31 294 ASN A N 1
ATOM 2322 C CA . ASN A 1 294 ? 11.944 9.089 -11.542 1.00 97.31 294 ASN A CA 1
ATOM 2323 C C . ASN A 1 294 ? 12.642 7.747 -11.827 1.00 97.31 294 ASN A C 1
ATOM 2325 O O . ASN A 1 294 ? 13.494 7.316 -11.044 1.00 97.31 294 ASN A O 1
ATOM 2329 N N . TRP A 1 295 ? 12.225 7.061 -12.896 1.00 97.31 295 TRP A N 1
ATOM 2330 C CA . TRP A 1 295 ? 12.753 5.749 -13.245 1.00 97.31 295 TRP A CA 1
ATOM 2331 C C . TRP A 1 295 ? 14.266 5.821 -13.439 1.00 97.31 295 TRP A C 1
ATOM 2333 O O . TRP A 1 295 ? 14.778 6.753 -14.060 1.00 97.31 295 TRP A O 1
ATOM 2343 N N . ASN A 1 296 ? 14.961 4.825 -12.897 1.00 93.50 296 ASN A N 1
ATOM 2344 C CA . ASN A 1 296 ? 16.387 4.636 -13.102 1.00 93.50 296 ASN A CA 1
ATOM 2345 C C . ASN A 1 296 ? 16.601 3.240 -13.669 1.00 93.50 296 ASN A C 1
ATOM 2347 O O . ASN A 1 296 ? 15.943 2.291 -13.237 1.00 93.50 296 ASN A O 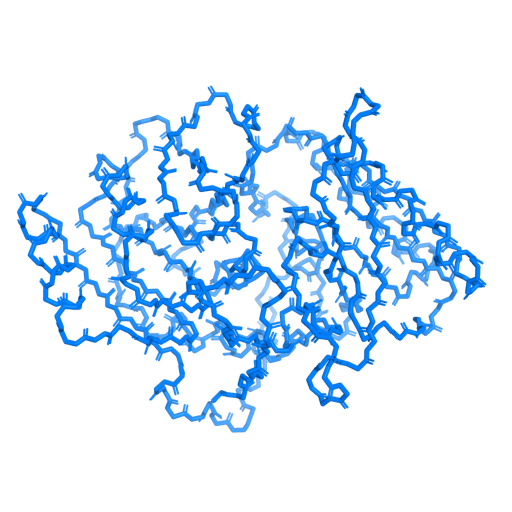1
ATOM 2351 N N . HIS A 1 297 ? 17.555 3.124 -14.586 1.00 94.81 297 HIS A N 1
ATOM 2352 C CA . HIS A 1 297 ? 17.932 1.836 -15.141 1.00 94.81 297 HIS A CA 1
ATOM 2353 C C . HIS A 1 297 ? 18.396 0.889 -14.012 1.00 94.81 297 HIS A C 1
ATOM 2355 O O . HIS A 1 297 ? 19.215 1.295 -13.177 1.00 94.81 297 HIS A O 1
ATOM 2361 N N . PRO A 1 298 ? 17.876 -0.351 -13.937 1.00 93.25 298 PRO A N 1
ATOM 2362 C CA . PRO A 1 298 ? 18.301 -1.322 -12.933 1.00 93.25 298 PRO A CA 1
ATOM 2363 C C . PRO A 1 298 ? 19.764 -1.745 -13.133 1.00 93.25 298 PRO A C 1
ATOM 2365 O O . PRO A 1 298 ? 20.311 -1.663 -14.228 1.00 93.25 298 PRO A O 1
ATOM 2368 N N . ALA A 1 299 ? 20.422 -2.222 -12.074 1.00 89.19 299 ALA A N 1
ATOM 2369 C CA . ALA A 1 299 ? 21.823 -2.653 -12.164 1.00 89.19 299 ALA A CA 1
ATOM 2370 C C . ALA A 1 299 ? 22.017 -3.938 -12.996 1.00 89.19 299 ALA A C 1
ATOM 2372 O O . ALA A 1 299 ? 23.092 -4.163 -13.544 1.00 89.19 299 ALA A O 1
ATOM 2373 N N . SER A 1 300 ? 20.985 -4.782 -13.073 1.00 90.62 300 SER A N 1
ATOM 2374 C CA . SER A 1 300 ? 20.926 -5.949 -13.958 1.00 90.62 300 SER A CA 1
ATOM 2375 C C . SER A 1 300 ? 19.939 -5.669 -15.082 1.00 90.62 300 SER A C 1
ATOM 2377 O O . SER A 1 300 ? 18.934 -4.996 -14.859 1.00 90.62 300 SER A O 1
ATOM 2379 N N . THR A 1 301 ? 20.183 -6.242 -16.255 1.00 92.75 301 THR A N 1
ATOM 2380 C CA . THR A 1 301 ? 19.289 -6.153 -17.415 1.00 92.75 301 THR A CA 1
ATOM 2381 C C . THR A 1 301 ? 18.055 -7.040 -17.281 1.00 92.75 301 THR A C 1
ATOM 2383 O O . THR A 1 301 ? 17.288 -7.121 -18.223 1.00 92.75 301 THR A O 1
ATOM 2386 N N . GLN A 1 302 ? 17.831 -7.715 -16.150 1.00 95.50 302 GLN A N 1
ATOM 2387 C CA . GLN A 1 302 ? 16.638 -8.537 -15.937 1.00 95.50 302 GLN A CA 1
ATOM 2388 C C . GLN A 1 302 ? 15.724 -7.926 -14.878 1.00 95.50 302 GLN A C 1
ATOM 2390 O O . GLN A 1 302 ? 16.173 -7.595 -13.781 1.00 95.50 302 GLN A O 1
ATOM 2395 N N . ALA A 1 303 ? 14.433 -7.808 -15.167 1.00 97.19 303 ALA A N 1
ATOM 2396 C CA . ALA A 1 303 ? 13.430 -7.310 -14.235 1.00 97.19 303 ALA A CA 1
ATOM 2397 C C . ALA A 1 303 ? 12.192 -8.208 -14.198 1.00 97.19 303 ALA A C 1
ATOM 2399 O O . ALA A 1 303 ? 11.882 -8.934 -15.145 1.00 97.19 303 ALA A O 1
ATOM 2400 N N . VAL A 1 304 ? 11.459 -8.135 -13.089 1.00 98.06 304 VAL A N 1
ATOM 2401 C CA . VAL A 1 304 ? 10.158 -8.794 -12.956 1.00 98.06 304 VAL A CA 1
ATOM 2402 C C . VAL A 1 304 ? 9.079 -7.751 -12.721 1.00 98.06 304 VAL A C 1
ATOM 2404 O O . VAL A 1 304 ? 9.217 -6.895 -11.849 1.00 98.06 304 VAL A O 1
ATOM 2407 N N . ILE A 1 305 ? 7.994 -7.836 -13.482 1.00 98.50 305 ILE A N 1
ATOM 2408 C CA . ILE A 1 305 ? 6.778 -7.056 -13.253 1.00 98.50 305 ILE A CA 1
ATOM 2409 C C . ILE A 1 305 ? 5.773 -7.952 -12.541 1.00 98.50 305 ILE A C 1
ATOM 2411 O O . ILE A 1 305 ? 5.501 -9.054 -13.005 1.00 98.50 305 ILE A O 1
ATOM 2415 N N . VAL A 1 306 ? 5.196 -7.474 -11.444 1.00 97.62 306 VAL A N 1
ATOM 2416 C CA . VAL A 1 306 ? 4.085 -8.127 -10.754 1.00 97.62 306 VAL A CA 1
ATOM 2417 C C . VAL A 1 306 ? 2.818 -7.306 -10.966 1.00 97.62 306 VAL A C 1
ATOM 2419 O O . VAL A 1 306 ? 2.774 -6.111 -10.665 1.00 97.62 306 VAL A O 1
ATOM 2422 N N . SER A 1 307 ? 1.798 -7.960 -11.509 1.00 96.06 307 SER A N 1
ATOM 2423 C CA . SER A 1 307 ? 0.518 -7.355 -11.891 1.00 96.06 307 SER A CA 1
ATOM 2424 C C . SER A 1 307 ? -0.633 -8.323 -11.628 1.00 96.06 307 SER A C 1
ATOM 2426 O O . SER A 1 307 ? -0.408 -9.448 -11.196 1.00 96.06 307 SER A O 1
ATOM 2428 N N . ASP A 1 308 ? -1.861 -7.900 -11.888 1.00 92.31 308 ASP A N 1
ATOM 2429 C CA . ASP A 1 308 ? -3.056 -8.743 -11.862 1.00 92.31 308 ASP A CA 1
ATOM 2430 C C . ASP A 1 308 ? -3.872 -8.556 -13.147 1.00 92.31 308 ASP A C 1
ATOM 2432 O O . ASP A 1 308 ? -3.568 -7.703 -13.987 1.00 92.31 308 ASP A O 1
ATOM 2436 N N . THR A 1 309 ? -4.954 -9.322 -13.278 1.00 89.69 309 THR A N 1
ATOM 2437 C CA . THR A 1 309 ? -5.889 -9.238 -14.411 1.00 89.69 309 THR A CA 1
ATOM 2438 C C . THR A 1 309 ? -6.403 -7.816 -14.668 1.00 89.69 309 THR A C 1
ATOM 2440 O O . THR A 1 309 ? -6.652 -7.445 -15.811 1.00 89.69 309 THR A O 1
ATOM 2443 N N . SER A 1 310 ? -6.545 -6.985 -13.629 1.00 88.50 310 SER A N 1
ATOM 2444 C CA . SER A 1 310 ? -7.054 -5.610 -13.742 1.00 88.50 310 SER A CA 1
ATOM 2445 C C . SER A 1 310 ? -6.006 -4.594 -14.217 1.00 88.50 310 SER A C 1
ATOM 2447 O O . SER A 1 310 ? -6.351 -3.449 -14.538 1.00 88.50 310 SER A O 1
ATOM 2449 N N . THR A 1 311 ? -4.735 -5.007 -14.262 1.00 92.81 311 THR A N 1
ATOM 2450 C CA . THR A 1 311 ? -3.562 -4.184 -14.589 1.00 92.81 311 THR A CA 1
ATOM 2451 C C . THR A 1 311 ? -2.680 -4.789 -15.689 1.00 92.81 311 THR A C 1
ATOM 2453 O O . THR A 1 311 ? -1.635 -4.224 -16.012 1.00 92.81 311 THR A O 1
ATOM 2456 N N . CYS A 1 312 ? -3.105 -5.878 -16.338 1.00 92.81 312 CYS A N 1
ATOM 2457 C CA . CYS A 1 312 ? -2.325 -6.574 -17.369 1.00 92.81 312 CYS A CA 1
ATOM 2458 C C . CYS A 1 312 ? -1.954 -5.671 -18.564 1.00 92.81 312 CYS A C 1
ATOM 2460 O O . CYS A 1 312 ? -0.829 -5.719 -19.057 1.00 92.81 312 CYS A O 1
ATOM 2462 N N . ALA A 1 313 ? -2.858 -4.778 -18.989 1.00 94.44 313 ALA A N 1
ATOM 2463 C CA . ALA A 1 313 ? -2.597 -3.821 -20.068 1.00 94.44 313 ALA A CA 1
ATOM 2464 C C . ALA A 1 313 ? -1.501 -2.807 -19.699 1.00 94.44 313 ALA A C 1
ATOM 2466 O O . ALA A 1 313 ? -0.733 -2.371 -20.557 1.00 94.44 313 ALA A O 1
ATOM 2467 N N . VAL A 1 314 ? -1.419 -2.438 -18.419 1.00 96.94 314 VAL A N 1
ATOM 2468 C CA . VAL A 1 314 ? -0.367 -1.564 -17.886 1.00 96.94 314 VAL A CA 1
ATOM 2469 C C . VAL A 1 314 ? 0.946 -2.335 -17.797 1.00 96.94 314 VAL A C 1
ATOM 2471 O O . VAL A 1 314 ? 1.978 -1.815 -18.208 1.00 96.94 314 VAL A O 1
ATOM 2474 N N . ALA A 1 315 ? 0.909 -3.587 -17.328 1.00 97.69 315 ALA A N 1
ATOM 2475 C CA . ALA A 1 315 ? 2.080 -4.462 -17.257 1.00 97.69 315 ALA A CA 1
ATOM 2476 C C . ALA A 1 315 ? 2.763 -4.625 -18.612 1.00 97.69 315 ALA A C 1
ATOM 2478 O O . ALA A 1 315 ? 3.985 -4.534 -18.701 1.00 97.69 315 ALA A O 1
ATOM 2479 N N . GLU A 1 316 ? 1.970 -4.785 -19.666 1.00 97.50 316 GLU A N 1
ATOM 2480 C CA . GLU A 1 316 ? 2.471 -4.889 -21.029 1.00 97.50 316 GLU A CA 1
ATOM 2481 C C . GLU A 1 316 ? 3.147 -3.597 -21.510 1.00 97.50 316 GLU A C 1
ATOM 2483 O O . GLU A 1 316 ? 4.229 -3.642 -22.091 1.00 97.50 316 GLU A O 1
ATOM 2488 N N . GLN A 1 317 ? 2.577 -2.428 -21.211 1.00 98.25 317 GLN A N 1
ATOM 2489 C CA . GLN A 1 317 ? 3.208 -1.152 -21.561 1.00 98.25 317 GLN A CA 1
ATOM 2490 C C . GLN A 1 317 ? 4.502 -0.906 -20.775 1.00 98.25 317 GLN A C 1
ATOM 2492 O O . GLN A 1 317 ? 5.489 -0.450 -21.349 1.00 98.25 317 GLN A O 1
ATOM 2497 N N . VAL A 1 318 ? 4.533 -1.254 -19.484 1.00 98.50 318 VAL A N 1
ATOM 2498 C CA . VAL A 1 318 ? 5.759 -1.193 -18.672 1.00 98.50 318 VAL A CA 1
ATOM 2499 C C . VAL A 1 318 ? 6.811 -2.152 -19.236 1.00 98.50 318 VAL A C 1
ATOM 2501 O O . VAL A 1 318 ? 7.977 -1.784 -19.335 1.00 98.50 318 VAL A O 1
ATOM 2504 N N . ARG A 1 319 ? 6.412 -3.361 -19.655 1.00 98.56 319 ARG A N 1
ATOM 2505 C CA . ARG A 1 319 ? 7.296 -4.346 -20.294 1.00 98.56 319 ARG A CA 1
ATOM 2506 C C . ARG A 1 319 ? 7.949 -3.771 -21.550 1.00 98.56 319 ARG A C 1
ATOM 2508 O O . ARG A 1 319 ? 9.166 -3.852 -21.672 1.00 98.56 319 ARG A O 1
ATOM 2515 N N . LEU A 1 320 ? 7.159 -3.177 -22.446 1.00 98.50 320 LEU A N 1
ATOM 2516 C CA . LEU A 1 320 ? 7.658 -2.552 -23.675 1.00 98.50 320 LEU A CA 1
ATOM 2517 C C . LEU A 1 320 ? 8.611 -1.392 -23.371 1.00 98.50 320 LEU A C 1
ATOM 2519 O O . LEU A 1 320 ? 9.719 -1.372 -23.896 1.00 98.50 320 LEU A O 1
ATOM 2523 N N . PHE A 1 321 ? 8.230 -0.498 -22.455 1.00 98.50 321 PHE A N 1
ATOM 2524 C CA . PHE A 1 321 ? 9.087 0.604 -22.017 1.00 98.50 321 PHE A CA 1
ATOM 2525 C C . PHE A 1 321 ? 10.443 0.105 -21.494 1.00 98.50 321 PHE A C 1
ATOM 2527 O O . PHE A 1 321 ? 11.486 0.623 -21.877 1.00 98.50 321 PHE A O 1
ATOM 2534 N N . LEU A 1 322 ? 10.451 -0.922 -20.642 1.00 98.25 322 LEU A N 1
ATOM 2535 C CA . LEU A 1 322 ? 11.687 -1.490 -20.100 1.00 98.25 322 LEU A CA 1
ATOM 2536 C C . LEU A 1 322 ? 12.542 -2.164 -21.188 1.00 98.25 322 LEU A C 1
ATOM 2538 O O . LEU A 1 322 ? 13.760 -2.007 -21.185 1.00 98.25 322 LEU A O 1
ATOM 2542 N N . GLN A 1 323 ? 11.922 -2.848 -22.151 1.00 97.81 323 GLN A N 1
ATOM 2543 C CA . GLN A 1 323 ? 12.628 -3.469 -23.277 1.00 97.81 323 GLN A CA 1
ATOM 2544 C C . GLN A 1 323 ? 13.261 -2.450 -24.227 1.00 97.81 323 GLN A C 1
ATOM 2546 O O . GLN A 1 323 ? 14.372 -2.675 -24.701 1.00 97.81 323 GLN A O 1
ATOM 2551 N N . GLU A 1 324 ? 12.596 -1.317 -24.470 1.00 98.12 324 GLU A N 1
ATOM 2552 C CA . GLU A 1 324 ? 13.171 -0.184 -25.213 1.00 98.12 324 GLU A CA 1
ATOM 2553 C C . GLU A 1 324 ? 14.425 0.384 -24.533 1.00 98.12 324 GLU A C 1
ATOM 2555 O O . GLU A 1 324 ? 15.258 1.003 -25.190 1.00 98.12 324 GLU A O 1
ATOM 2560 N N . HIS A 1 325 ? 14.578 0.133 -23.231 1.00 97.62 325 HIS A N 1
ATOM 2561 C CA . HIS A 1 325 ? 15.736 0.515 -22.430 1.00 97.62 325 HIS A CA 1
ATOM 2562 C C . HIS A 1 325 ? 16.619 -0.687 -22.065 1.00 97.62 325 HIS A C 1
ATOM 2564 O O . HIS A 1 325 ? 17.257 -0.672 -21.020 1.00 97.62 325 HIS A O 1
ATOM 2570 N N . GLU A 1 326 ? 16.654 -1.723 -22.911 1.00 97.12 326 GLU A N 1
ATOM 2571 C CA . GLU A 1 326 ? 17.580 -2.865 -22.798 1.00 97.12 326 GLU A CA 1
ATOM 2572 C C . GLU A 1 326 ? 17.400 -3.722 -21.526 1.00 97.12 326 GLU A C 1
ATOM 2574 O O . GLU A 1 326 ? 18.314 -4.431 -21.096 1.00 97.12 326 GLU A O 1
ATOM 2579 N N . VAL A 1 327 ? 16.198 -3.712 -20.940 1.00 97.12 327 VAL A N 1
ATOM 2580 C CA . VAL A 1 327 ? 15.830 -4.578 -19.814 1.00 97.12 327 VAL A CA 1
ATOM 2581 C C . VAL A 1 327 ? 14.944 -5.729 -20.305 1.00 97.12 327 VAL A C 1
ATOM 2583 O O . VAL A 1 327 ? 13.832 -5.533 -20.794 1.00 97.12 327 VAL A O 1
ATOM 2586 N N . GLU A 1 328 ? 15.418 -6.961 -20.144 1.00 96.75 328 GLU A N 1
ATOM 2587 C CA . GLU A 1 328 ? 14.636 -8.186 -20.274 1.00 96.75 328 GLU A CA 1
ATOM 2588 C C . GLU A 1 328 ? 13.638 -8.303 -19.119 1.00 96.75 328 GLU A C 1
ATOM 2590 O O . GLU A 1 328 ? 13.978 -8.131 -17.947 1.00 96.75 328 GLU A O 1
ATOM 2595 N N . VAL A 1 329 ? 12.386 -8.624 -19.438 1.00 97.50 329 VAL A N 1
ATOM 2596 C CA . VAL A 1 329 ? 11.294 -8.573 -18.465 1.00 97.50 329 VAL A CA 1
ATOM 2597 C C . VAL A 1 329 ? 10.520 -9.878 -18.439 1.00 97.50 329 VAL A C 1
ATOM 2599 O O . VAL A 1 329 ? 10.040 -10.347 -19.471 1.00 97.50 329 VAL A O 1
ATOM 2602 N N . THR A 1 330 ? 10.317 -10.407 -17.234 1.00 97.38 330 THR A N 1
ATOM 2603 C CA . THR A 1 330 ? 9.310 -11.440 -16.961 1.00 97.38 330 THR A CA 1
ATOM 2604 C C . THR A 1 330 ? 8.101 -10.807 -16.280 1.00 97.38 330 THR A C 1
ATOM 2606 O O . THR A 1 330 ? 8.249 -10.100 -15.285 1.00 97.38 330 THR A O 1
ATOM 2609 N N . VAL A 1 331 ? 6.895 -11.063 -16.787 1.00 97.69 331 VAL A N 1
ATOM 2610 C CA . VAL A 1 331 ? 5.648 -10.612 -16.153 1.00 97.69 331 VAL A CA 1
ATOM 2611 C C . VAL A 1 331 ? 5.055 -11.762 -15.345 1.00 97.69 331 VAL A C 1
ATOM 2613 O O . VAL A 1 331 ? 4.860 -12.858 -15.865 1.00 97.69 331 VAL A O 1
ATOM 2616 N N . LEU A 1 332 ? 4.777 -11.507 -14.071 1.00 96.81 332 LEU A N 1
ATOM 2617 C CA . LEU A 1 332 ? 4.064 -12.401 -13.172 1.00 96.81 332 LEU A CA 1
ATOM 2618 C C . LEU A 1 332 ? 2.675 -11.827 -12.905 1.00 96.81 332 LEU A C 1
ATOM 2620 O O . LEU A 1 332 ? 2.526 -10.781 -12.270 1.00 96.81 332 LEU A O 1
ATOM 2624 N N . GLU A 1 333 ? 1.660 -12.525 -13.394 1.00 95.25 333 GLU A N 1
ATOM 2625 C CA . GLU A 1 333 ? 0.268 -12.194 -13.123 1.00 95.25 333 GLU A CA 1
ATOM 2626 C C . GLU A 1 333 ? -0.207 -12.927 -11.866 1.00 95.25 333 GLU A C 1
ATOM 2628 O O . GLU A 1 333 ? -0.068 -14.146 -11.743 1.00 95.25 333 GLU A O 1
ATOM 2633 N N . VAL A 1 334 ? -0.755 -12.172 -10.919 1.00 90.44 334 VAL A N 1
ATOM 2634 C CA . VAL A 1 334 ? -1.316 -12.683 -9.676 1.00 90.44 334 VAL A CA 1
ATOM 2635 C C . VAL A 1 334 ? -2.837 -12.725 -9.807 1.00 90.44 334 VAL A C 1
ATOM 2637 O O . VAL A 1 334 ? -3.455 -11.672 -9.992 1.00 90.44 334 VAL A O 1
ATOM 2640 N N . PRO A 1 335 ? -3.466 -13.905 -9.672 1.00 84.81 335 PRO A N 1
ATOM 2641 C CA . PRO A 1 335 ? -4.919 -14.005 -9.670 1.00 84.81 335 PRO A CA 1
ATOM 2642 C C . PRO A 1 335 ? -5.548 -13.164 -8.556 1.00 84.81 335 PRO A C 1
ATOM 2644 O O . PRO A 1 335 ? -4.953 -12.979 -7.484 1.00 84.81 335 PRO A O 1
ATOM 2647 N N . LEU A 1 336 ? -6.740 -12.641 -8.847 1.00 75.00 336 LEU A N 1
ATOM 2648 C CA . LEU A 1 336 ? -7.590 -11.950 -7.879 1.00 75.00 336 LEU A CA 1
ATOM 2649 C C . LEU A 1 336 ? -8.363 -12.956 -7.032 1.00 75.00 336 LEU A C 1
ATOM 2651 O O . LEU A 1 336 ? -8.875 -13.940 -7.617 1.00 75.00 336 LEU A O 1
#

Solvent-accessible surface area (backbone atoms only — not comparable to full-atom values): 18398 Å² total; per-residue (Å²): 96,86,60,42,74,44,40,38,56,92,34,89,92,53,44,63,48,66,45,54,50,44,71,6,53,53,25,51,40,35,63,69,58,44,50,48,51,19,48,52,54,45,71,69,52,77,90,70,98,58,52,38,35,38,36,9,39,62,71,76,11,41,70,56,34,53,51,27,43,77,59,40,81,76,74,45,52,52,30,39,34,33,70,60,85,77,56,46,98,65,49,51,75,36,54,32,91,87,53,96,68,31,56,35,33,39,58,66,69,86,92,56,68,30,64,28,37,36,40,30,41,44,66,39,52,60,49,57,44,61,51,40,47,46,65,71,43,44,89,30,27,49,32,36,40,36,40,24,48,34,73,63,48,49,74,66,33,48,51,50,50,53,51,54,32,54,76,69,70,35,47,76,48,81,46,43,53,50,76,43,75,63,73,65,89,71,67,72,76,76,79,76,74,77,57,56,43,49,80,94,68,46,79,60,36,69,69,40,55,65,68,57,54,52,49,50,50,51,49,52,53,50,45,50,76,74,57,58,54,27,32,38,36,25,38,57,80,39,48,58,64,62,49,47,55,40,43,45,36,60,80,93,70,42,67,45,33,32,34,32,30,65,72,52,64,49,74,69,68,70,75,30,62,42,77,45,82,33,63,28,54,55,97,87,39,84,49,71,52,31,33,39,29,41,78,70,87,55,93,31,51,26,33,37,38,33,24,27,85,93,38,46,54,33,49,52,49,52,44,52,56,37,42,78,68,68,28,49,69,47,78,46,73,45,73,99

Nearest PDB structures (foldseek):
  5vjn-assembly1_A  TM=6.963E-01  e=2.163E-06  Saccharomyces cerevisiae
  1l1q-assembly1_A  TM=7.366E-01  e=1.291E-05  Giardia duodenalis
  1mzv-assembly1_A-2  TM=5.780E-01  e=1.291E-05  Leishmania tarentolae
  4lza-assembly1_B  TM=6.313E-01  e=3.153E-05  Thermoanaerobacter pseudethanolicus ATCC 33223
  1y0b-assembly2_C  TM=6.227E-01  e=2.388E-04  Bacillus subtilis

pLDDT: mean 89.37, std 11.56, range [41.69, 98.56]

Secondary structure (DSSP, 8-state):
--PEEEEBTT-SS--EEEE-TTBSSSSSB-HHHHHHHHHHHHHHSPP-SS-EEEEEPTTTTHHHHHHHHHHSSSPPEEEE-BSSTTSSTTEEEEE-TTSSS-EEEEE--TT---SEEEEEEEEESSSHHHHHHHHHSTTT-SEEEEEEEEE---HHHHHHHHHHHHHTT-EEEEEEGGGS----S------SS-----GGGS--TT---HHHHHHHHHHHHHHHHHH---EEEEETTTTHHHHHHHHTS-GGGPPPEEEEBS--B---SSS---EEEEEEEETTEEEEEEEEES----SSSEEEEEEETTTHHHHHHHHHHHHHTT-EEEEEEEP-

Mean predicted aligned error: 5.28 Å

Foldseek 3Di:
DDWDWFAFDPQPPDGIDTADVLQQAAFWNPLQVLLLLLLVQLVPDDDFPKAEEEEEEFPRCLLSSQSNQLNDPPRHAYAYKDLDPPLDPDWDWFADPRDPRGIITTDDPPPAAGQEYEYEDAEDALCRRVLRVCVSCVVRYQEYEYEYQYYNYDPVSVVVSVVSSVVSNHYYHYDHSVPDDDRPPDPDNPVVVRDLDDLVRAHDNSPADSVLLVVLLVVVVVCVVPPVAQEEEEETRLPRSLSNNQSNDDPVSRHTYHYFYLGGTDCPCPSFNDKDWFFQQDPNDTDGITIGTPDDQGPDLEYEYEEEPSCVSVVVVVCVVSVVVSHHYDYRYGYD